Protein AF-A0A6S6NZP5-F1 (afdb_monomer_lite)

Organism: Endomicrobium trichonymphae (NCBI:txid1408204)

Structure (mmCIF, N/CA/C/O backbone):
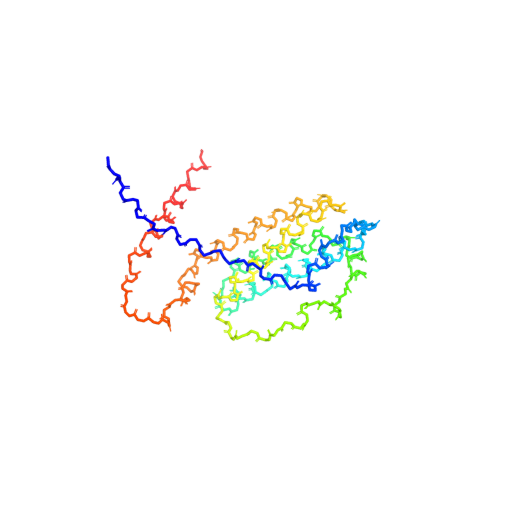data_AF-A0A6S6NZP5-F1
#
_entry.id   AF-A0A6S6NZP5-F1
#
loop_
_atom_site.group_PDB
_atom_site.id
_atom_site.type_symbol
_atom_site.label_atom_id
_atom_site.label_alt_id
_atom_site.label_comp_id
_atom_site.label_asym_id
_atom_site.label_entity_id
_atom_site.label_seq_id
_atom_site.pdbx_PDB_ins_code
_atom_site.Cartn_x
_atom_site.Cartn_y
_atom_site.Cartn_z
_atom_site.occupancy
_atom_site.B_iso_or_equiv
_atom_site.auth_seq_id
_atom_site.auth_comp_id
_atom_site.auth_asym_id
_atom_site.auth_atom_id
_atom_site.pdbx_PDB_model_num
ATOM 1 N N . MET A 1 1 ? 43.023 -26.403 40.240 1.00 37.44 1 MET A N 1
ATOM 2 C CA . MET A 1 1 ? 42.083 -27.539 40.088 1.00 37.44 1 MET A CA 1
ATOM 3 C C . MET A 1 1 ? 40.706 -26.987 39.736 1.00 37.44 1 MET A C 1
ATOM 5 O O . MET A 1 1 ? 40.369 -25.906 40.191 1.00 37.44 1 MET A O 1
ATOM 9 N N . ALA A 1 2 ? 40.011 -27.654 38.819 1.00 37.50 2 ALA A N 1
ATOM 10 C CA . ALA A 1 2 ? 39.150 -27.071 37.790 1.00 37.50 2 ALA A CA 1
ATOM 11 C C . ALA A 1 2 ? 37.834 -26.402 38.239 1.00 37.50 2 ALA A C 1
ATOM 13 O O . ALA A 1 2 ? 37.053 -26.953 39.011 1.00 37.50 2 ALA A O 1
ATOM 14 N N . ILE A 1 3 ? 37.557 -25.257 37.608 1.00 35.59 3 ILE A N 1
ATOM 15 C CA . ILE A 1 3 ? 36.254 -24.591 37.528 1.00 35.59 3 ILE A CA 1
ATOM 16 C C . ILE A 1 3 ? 35.313 -25.480 36.705 1.00 35.59 3 ILE A C 1
ATOM 18 O O . ILE A 1 3 ? 35.533 -25.713 35.514 1.00 35.59 3 ILE A O 1
ATOM 22 N N . LYS A 1 4 ? 34.250 -25.983 37.338 1.00 43.66 4 LYS A N 1
ATOM 23 C CA . LYS A 1 4 ? 33.206 -26.774 36.679 1.00 43.66 4 LYS A CA 1
ATOM 24 C C . LYS A 1 4 ? 32.274 -25.821 35.921 1.00 43.66 4 LYS A C 1
ATOM 26 O O . LYS A 1 4 ? 31.380 -25.203 36.488 1.00 43.66 4 LYS A O 1
ATOM 31 N N . LYS A 1 5 ? 32.543 -25.670 34.626 1.00 39.34 5 LYS A N 1
ATOM 32 C CA . LYS A 1 5 ? 31.760 -24.900 33.652 1.00 39.34 5 LYS A CA 1
ATOM 33 C C . LYS A 1 5 ? 30.431 -25.631 33.393 1.00 39.34 5 LYS A C 1
ATOM 35 O O . LYS A 1 5 ? 30.433 -26.699 32.780 1.00 39.34 5 LYS A O 1
ATOM 40 N N . CYS A 1 6 ? 29.304 -25.096 33.863 1.00 35.81 6 CYS A N 1
ATOM 41 C CA . CYS A 1 6 ? 27.984 -25.603 33.477 1.00 35.81 6 CYS A CA 1
ATOM 42 C C . CYS A 1 6 ? 27.656 -25.179 32.034 1.00 35.81 6 CYS A C 1
ATOM 44 O O . CYS A 1 6 ? 27.463 -24.002 31.743 1.00 35.81 6 CYS A O 1
ATOM 46 N N . LYS A 1 7 ? 27.625 -26.186 31.153 1.00 38.06 7 LYS A N 1
ATOM 47 C CA . LYS A 1 7 ? 26.896 -26.272 29.870 1.00 38.06 7 LYS A CA 1
ATOM 48 C C . LYS A 1 7 ? 25.406 -25.905 30.080 1.00 38.06 7 LYS A C 1
ATOM 50 O O . LYS A 1 7 ? 24.906 -26.119 31.175 1.00 38.06 7 LYS A O 1
ATOM 55 N N . ALA A 1 8 ? 24.606 -25.429 29.128 1.00 37.56 8 ALA A N 1
ATOM 56 C CA . ALA A 1 8 ? 24.715 -25.335 27.677 1.00 37.56 8 ALA A CA 1
ATOM 57 C C . ALA A 1 8 ? 23.804 -24.201 27.169 1.00 37.56 8 ALA A C 1
ATOM 59 O O . ALA A 1 8 ? 22.699 -24.002 27.675 1.00 37.56 8 ALA A O 1
ATOM 60 N N . GLU A 1 9 ? 24.258 -23.531 26.115 1.00 38.78 9 GLU A N 1
ATOM 61 C CA . GLU A 1 9 ? 23.444 -22.754 25.184 1.00 38.78 9 GLU A CA 1
ATOM 62 C C . GLU A 1 9 ? 22.376 -23.667 24.559 1.00 38.78 9 GLU A C 1
ATOM 64 O O . GLU A 1 9 ? 22.700 -24.686 23.948 1.00 38.78 9 GLU A O 1
ATOM 69 N N . SER A 1 10 ? 21.098 -23.314 24.697 1.00 39.50 10 SER A N 1
ATOM 70 C CA . SER A 1 10 ? 20.020 -23.910 23.900 1.00 39.50 10 SER A CA 1
ATOM 71 C C . SER A 1 10 ? 19.734 -23.020 22.693 1.00 39.50 10 SER A C 1
ATOM 73 O O . SER A 1 10 ? 18.673 -22.420 22.553 1.00 39.50 10 SER A O 1
ATOM 75 N N . GLU A 1 11 ? 20.709 -22.925 21.791 1.00 44.94 11 GLU A N 1
ATOM 76 C CA . GLU A 1 11 ? 20.437 -22.463 20.435 1.00 44.94 11 GLU A CA 1
ATOM 77 C C . GLU A 1 11 ? 19.709 -23.580 19.684 1.00 44.94 11 GLU A C 1
ATOM 79 O O . GLU A 1 11 ? 20.301 -24.574 19.254 1.00 44.94 11 GLU A O 1
ATOM 84 N N . VAL A 1 12 ? 18.398 -23.420 19.524 1.00 41.38 12 VAL A N 1
ATOM 85 C CA . VAL A 1 12 ? 17.592 -24.232 18.611 1.00 41.38 12 VAL A CA 1
ATOM 86 C C . VAL A 1 12 ? 18.056 -23.937 17.181 1.00 41.38 12 VAL A C 1
ATOM 88 O O . VAL A 1 12 ? 17.540 -23.057 16.497 1.00 41.38 12 VAL A O 1
ATOM 91 N N . LYS A 1 13 ? 19.063 -24.681 16.714 1.00 41.41 13 LYS A N 1
ATOM 92 C CA . LYS A 1 13 ? 19.446 -24.747 15.302 1.00 41.41 13 LYS A CA 1
ATOM 93 C C . LYS A 1 13 ? 18.375 -25.530 14.551 1.00 41.41 13 LYS A C 1
ATOM 95 O O . LYS A 1 13 ? 18.504 -26.737 14.354 1.00 41.41 13 LYS A O 1
ATOM 100 N N . ASN A 1 14 ? 17.325 -24.847 14.106 1.00 46.94 14 ASN A N 1
ATOM 101 C CA . ASN A 1 14 ? 16.447 -25.386 13.072 1.00 46.94 14 ASN A CA 1
ATOM 102 C C . ASN A 1 14 ? 17.242 -25.445 11.756 1.00 46.94 14 ASN A C 1
ATOM 104 O O . ASN A 1 14 ? 17.261 -24.500 10.972 1.00 46.94 14 ASN A O 1
ATOM 108 N N . LYS A 1 15 ? 17.970 -26.549 11.543 1.00 52.31 15 LYS A N 1
ATOM 109 C CA . LYS A 1 15 ? 18.594 -26.855 10.253 1.00 52.31 15 LYS A CA 1
ATOM 110 C C . LYS A 1 15 ? 17.476 -27.101 9.242 1.00 52.31 15 LYS A C 1
ATOM 112 O O . LYS A 1 15 ? 16.695 -28.035 9.411 1.00 52.31 15 LYS A O 1
ATOM 117 N N . ILE A 1 16 ? 17.420 -26.280 8.196 1.00 62.44 16 ILE A N 1
ATOM 118 C CA . ILE A 1 16 ? 16.615 -26.557 7.003 1.00 62.44 16 ILE A CA 1
ATOM 119 C C . ILE A 1 16 ? 17.081 -27.919 6.468 1.00 62.44 16 ILE A C 1
ATOM 121 O O . ILE A 1 16 ? 18.234 -28.066 6.062 1.00 62.44 16 ILE A O 1
ATOM 125 N N . LYS A 1 17 ? 16.222 -28.943 6.546 1.00 54.69 17 LYS A N 1
ATOM 126 C CA . LYS A 1 17 ? 16.510 -30.271 5.990 1.00 54.69 17 LYS A CA 1
ATOM 127 C C . LYS A 1 17 ? 16.282 -30.209 4.482 1.00 54.69 17 LYS A C 1
ATOM 129 O O . LYS A 1 17 ? 15.148 -30.297 4.032 1.00 54.69 17 LYS A O 1
ATOM 134 N N . VAL A 1 18 ? 17.358 -30.022 3.727 1.00 60.06 18 VAL A N 1
ATOM 135 C CA . VAL A 1 18 ? 17.349 -30.111 2.262 1.00 60.06 18 VAL A CA 1
ATOM 136 C C . VAL A 1 18 ? 17.377 -31.593 1.887 1.00 60.06 18 VAL A C 1
ATOM 138 O O . VAL A 1 18 ? 18.233 -32.330 2.382 1.00 60.06 18 VAL A O 1
ATOM 141 N N . SER A 1 19 ? 16.418 -32.055 1.081 1.00 69.81 19 SER A N 1
ATOM 142 C CA . SER A 1 19 ? 16.407 -33.442 0.601 1.00 69.81 19 SER A CA 1
ATOM 143 C C . SER A 1 19 ? 17.545 -33.681 -0.402 1.00 69.81 19 SER A C 1
ATOM 145 O O . SER A 1 19 ? 18.035 -32.744 -1.033 1.00 69.81 19 SER A O 1
ATOM 147 N N . SER A 1 20 ? 17.974 -34.933 -0.585 1.00 63.81 20 SER A N 1
ATOM 148 C CA . SER A 1 20 ? 19.040 -35.276 -1.541 1.00 63.81 20 SER A CA 1
ATOM 149 C C . SER A 1 20 ? 18.703 -34.885 -2.989 1.00 63.81 20 SER A C 1
ATOM 151 O O . SER A 1 20 ? 19.609 -34.567 -3.752 1.00 63.81 20 SER A O 1
ATOM 153 N N . SER A 1 21 ? 17.416 -34.847 -3.355 1.00 59.66 21 SER A N 1
ATOM 154 C CA . SER A 1 21 ? 16.946 -34.345 -4.654 1.00 59.66 21 SER A CA 1
ATOM 155 C C . SER A 1 21 ? 16.947 -32.819 -4.747 1.00 59.66 21 SER A C 1
ATOM 157 O O . SER A 1 21 ? 17.201 -32.275 -5.818 1.00 59.66 21 SER A O 1
ATOM 159 N N . ASP A 1 22 ? 16.697 -32.113 -3.641 1.00 61.44 22 ASP A N 1
ATOM 160 C CA . ASP A 1 22 ? 16.756 -30.647 -3.618 1.00 61.44 22 ASP A CA 1
ATOM 161 C C . ASP A 1 22 ? 18.201 -30.149 -3.683 1.00 61.44 22 ASP A C 1
ATOM 163 O O . ASP A 1 22 ? 18.468 -29.135 -4.317 1.00 61.44 22 ASP A O 1
ATOM 167 N N . ALA A 1 23 ? 19.150 -30.882 -3.092 1.00 60.94 23 ALA A N 1
ATOM 168 C CA . ALA A 1 23 ? 20.571 -30.546 -3.151 1.00 60.94 23 ALA A CA 1
ATOM 169 C C . ALA A 1 23 ? 21.086 -30.438 -4.601 1.00 60.94 23 ALA A C 1
ATOM 171 O O . ALA A 1 23 ? 21.820 -29.502 -4.906 1.00 60.94 23 ALA A O 1
ATOM 172 N N . LEU A 1 24 ? 20.630 -31.323 -5.498 1.00 58.75 24 LEU A N 1
ATOM 173 C CA . LEU A 1 24 ? 20.949 -31.304 -6.935 1.00 58.75 24 LEU A CA 1
ATOM 174 C C . LEU A 1 24 ? 20.440 -30.047 -7.663 1.00 58.75 24 LEU A C 1
ATOM 176 O O . LEU A 1 24 ? 21.068 -29.595 -8.613 1.00 58.75 24 LEU A O 1
ATOM 180 N N . ARG A 1 25 ? 19.340 -29.434 -7.206 1.00 61.34 25 ARG A N 1
ATOM 181 C CA . ARG A 1 25 ? 18.836 -28.172 -7.784 1.00 61.34 25 ARG A CA 1
ATOM 182 C C . ARG A 1 25 ? 19.693 -26.957 -7.421 1.00 61.34 25 ARG A C 1
ATOM 184 O O . ARG A 1 25 ? 19.602 -25.940 -8.096 1.00 61.34 25 ARG A O 1
ATOM 191 N N . TYR A 1 26 ? 20.497 -27.041 -6.360 1.00 64.62 26 TYR A N 1
ATOM 192 C CA . TYR A 1 26 ? 21.350 -25.942 -5.886 1.00 64.62 26 TYR A CA 1
ATOM 193 C C . TYR A 1 26 ? 22.818 -26.079 -6.311 1.00 64.62 26 TYR A C 1
ATOM 195 O O . TYR A 1 26 ? 23.611 -25.178 -6.042 1.00 64.62 26 TYR A O 1
ATOM 203 N N . THR A 1 27 ? 23.203 -27.196 -6.936 1.00 61.94 27 THR A N 1
ATOM 204 C CA . THR A 1 27 ? 24.580 -27.425 -7.406 1.00 61.94 27 THR A CA 1
ATOM 205 C C . THR A 1 27 ? 24.870 -26.781 -8.756 1.00 61.94 27 THR A C 1
ATOM 207 O O . THR A 1 27 ? 26.031 -26.529 -9.072 1.00 61.94 27 THR A O 1
ATOM 210 N N . GLU A 1 28 ? 23.838 -26.487 -9.545 1.00 63.53 28 GLU A N 1
ATOM 211 C CA . GLU A 1 28 ? 23.990 -25.768 -10.806 1.00 63.53 28 GLU A CA 1
ATOM 212 C C . GLU A 1 28 ? 24.062 -24.263 -10.526 1.00 63.53 28 GLU A C 1
ATOM 214 O O . GLU A 1 28 ? 23.074 -23.619 -10.172 1.00 63.53 28 GLU A O 1
ATOM 219 N N . ASN A 1 29 ? 25.260 -23.690 -10.659 1.00 64.19 29 ASN A N 1
ATOM 220 C CA . ASN A 1 29 ? 25.459 -22.244 -10.616 1.00 64.19 29 ASN A CA 1
ATOM 221 C C . ASN A 1 29 ? 24.963 -21.626 -11.934 1.00 64.19 29 ASN A C 1
ATOM 223 O O . ASN A 1 29 ? 25.750 -21.338 -12.836 1.00 64.19 29 ASN A O 1
ATOM 227 N N . VAL A 1 30 ? 23.643 -21.500 -12.065 1.00 71.94 30 VAL A N 1
ATOM 228 C CA . VAL A 1 30 ? 22.990 -20.949 -13.256 1.00 71.94 30 VAL A CA 1
ATOM 229 C C . VAL A 1 30 ? 23.056 -19.425 -13.201 1.00 71.94 30 VAL A C 1
ATOM 231 O O . VAL A 1 30 ? 22.387 -18.790 -12.385 1.00 71.94 30 VAL A O 1
ATOM 234 N N . ILE A 1 31 ? 23.841 -18.823 -14.094 1.00 67.38 31 ILE A N 1
ATOM 235 C CA . ILE A 1 31 ? 23.717 -17.396 -14.394 1.00 67.38 31 ILE A CA 1
ATOM 236 C C . ILE A 1 31 ? 22.489 -17.261 -15.302 1.00 67.38 31 ILE A C 1
ATOM 238 O O . ILE A 1 31 ? 22.490 -17.859 -16.378 1.00 67.38 31 ILE A O 1
ATOM 242 N N . PRO A 1 32 ? 21.429 -16.534 -14.901 1.00 66.62 32 PRO A N 1
ATOM 243 C CA . PRO A 1 32 ? 20.261 -16.360 -15.756 1.00 66.62 32 PRO A CA 1
ATOM 244 C C . PRO A 1 32 ? 20.695 -15.711 -17.071 1.00 66.62 32 PRO A C 1
ATOM 246 O O . PRO A 1 32 ? 21.289 -14.633 -17.061 1.00 66.62 32 PRO A O 1
ATOM 249 N N . GLU A 1 33 ? 20.410 -16.386 -18.187 1.00 61.38 33 GLU A N 1
ATOM 250 C CA . GLU A 1 33 ? 21.012 -16.069 -19.486 1.00 61.38 33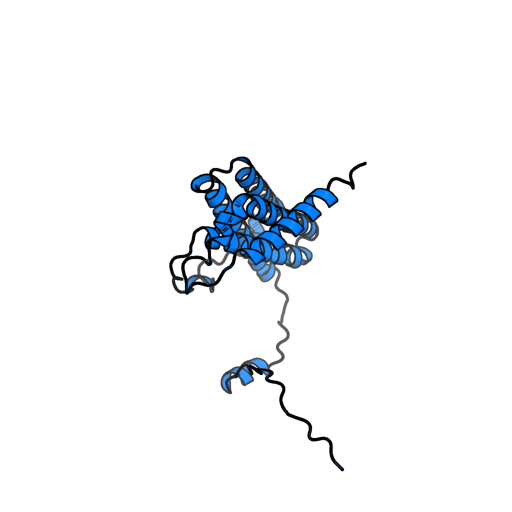 GLU A CA 1
ATOM 251 C C . GLU A 1 33 ? 20.678 -14.665 -19.994 1.00 61.38 33 GLU A C 1
ATOM 253 O O . GLU A 1 33 ? 21.442 -14.146 -20.794 1.00 61.38 33 GLU A O 1
ATOM 258 N N . ASN A 1 34 ? 19.612 -14.015 -19.502 1.00 56.84 34 ASN A N 1
ATOM 259 C CA . ASN A 1 34 ? 19.375 -12.582 -19.687 1.00 56.84 34 ASN A CA 1
ATOM 260 C C . ASN A 1 34 ? 18.426 -12.007 -18.621 1.00 56.84 34 ASN A C 1
ATOM 262 O O . ASN A 1 34 ? 17.390 -12.587 -18.294 1.00 56.84 34 ASN A O 1
ATOM 266 N N . PHE A 1 35 ? 18.735 -10.806 -18.124 1.00 65.81 35 PHE A N 1
ATOM 267 C CA . PHE A 1 35 ? 17.765 -9.952 -17.433 1.00 65.81 35 PHE A CA 1
ATOM 268 C C . PHE A 1 35 ? 16.680 -9.540 -18.437 1.00 65.81 35 PHE A C 1
ATOM 270 O O . PHE A 1 35 ? 16.931 -8.714 -19.313 1.00 65.81 35 PHE A O 1
ATOM 277 N N . ASN A 1 36 ? 15.482 -10.121 -18.341 1.00 82.81 36 ASN A N 1
ATOM 278 C CA . ASN A 1 36 ? 14.390 -9.778 -19.247 1.00 82.81 36 ASN A CA 1
ATOM 279 C C . ASN A 1 36 ? 13.563 -8.603 -18.689 1.00 82.81 36 ASN A C 1
ATOM 281 O O . ASN A 1 36 ? 13.024 -8.659 -17.579 1.00 82.81 36 ASN A O 1
ATOM 285 N N . ARG A 1 37 ? 13.454 -7.534 -19.486 1.00 89.94 37 ARG A N 1
ATOM 286 C CA . ARG A 1 37 ? 12.620 -6.351 -19.229 1.00 89.94 37 ARG A CA 1
ATOM 287 C C . ARG A 1 37 ? 11.168 -6.727 -18.913 1.00 89.94 37 ARG A C 1
ATOM 289 O O . ARG A 1 37 ? 10.567 -6.127 -18.024 1.00 89.94 37 ARG A O 1
ATOM 296 N N . GLU A 1 38 ? 10.634 -7.721 -19.613 1.00 90.00 38 GLU A N 1
ATOM 297 C CA . GLU A 1 38 ? 9.270 -8.247 -19.456 1.00 90.00 38 GLU A CA 1
ATOM 298 C C . GLU A 1 38 ? 9.046 -8.784 -18.035 1.00 90.00 38 GLU A C 1
ATOM 300 O O . GLU A 1 38 ? 8.079 -8.418 -17.366 1.00 90.00 38 GLU A O 1
ATOM 305 N N . SER A 1 39 ? 10.015 -9.532 -17.496 1.00 89.75 39 SER A N 1
ATOM 306 C CA . SER A 1 39 ? 9.968 -10.041 -16.121 1.00 89.75 39 SER A CA 1
ATOM 307 C C . SER A 1 39 ? 9.880 -8.915 -15.090 1.00 89.75 39 SER A C 1
ATOM 309 O O . SER A 1 39 ? 9.148 -9.019 -14.105 1.00 89.75 39 SER A O 1
ATOM 311 N N . VAL A 1 40 ? 10.591 -7.805 -15.306 1.00 91.88 40 VAL A N 1
ATOM 312 C CA . VAL A 1 40 ? 10.511 -6.645 -14.408 1.00 91.88 40 VAL A CA 1
ATOM 313 C C . VAL A 1 40 ? 9.166 -5.940 -14.517 1.00 91.88 40 VAL A C 1
ATOM 315 O O . VAL A 1 40 ? 8.582 -5.584 -13.492 1.00 91.88 40 VAL A O 1
ATOM 318 N N . LEU A 1 41 ? 8.654 -5.750 -15.731 1.00 93.12 41 LEU A N 1
ATOM 319 C CA . LEU A 1 41 ? 7.323 -5.186 -15.941 1.00 93.12 41 LEU A CA 1
ATOM 320 C C . LEU A 1 41 ? 6.242 -6.036 -15.266 1.00 93.12 41 LEU A C 1
ATOM 322 O O . LEU A 1 41 ? 5.385 -5.480 -14.581 1.00 93.12 41 LEU A O 1
ATOM 326 N N . ARG A 1 42 ? 6.345 -7.367 -15.347 1.00 91.75 42 ARG A N 1
ATOM 327 C CA . ARG A 1 42 ? 5.458 -8.310 -14.655 1.00 91.75 42 ARG A CA 1
ATOM 328 C C . ARG A 1 42 ? 5.516 -8.157 -13.136 1.00 91.75 42 ARG A C 1
ATOM 330 O O . ARG A 1 42 ? 4.478 -8.084 -12.477 1.00 91.75 42 ARG A O 1
ATOM 337 N N . ILE A 1 43 ? 6.721 -8.041 -12.565 1.00 92.75 43 ILE A N 1
ATOM 338 C CA . ILE A 1 43 ? 6.907 -7.772 -11.129 1.00 92.75 43 ILE A CA 1
ATOM 339 C C . ILE A 1 43 ? 6.238 -6.450 -10.740 1.00 92.75 43 ILE A C 1
ATOM 341 O O . ILE A 1 43 ? 5.547 -6.380 -9.717 1.00 92.75 43 ILE A O 1
ATOM 345 N N . ILE A 1 44 ? 6.425 -5.401 -11.541 1.00 95.12 44 ILE A N 1
ATOM 346 C CA . ILE A 1 44 ? 5.846 -4.082 -11.280 1.00 95.12 44 ILE A CA 1
ATOM 347 C C . ILE A 1 44 ? 4.315 -4.133 -11.369 1.00 95.12 44 ILE A C 1
ATOM 349 O O . ILE A 1 44 ? 3.656 -3.653 -10.446 1.00 95.12 44 ILE A O 1
ATOM 353 N N . ASP A 1 45 ? 3.737 -4.748 -12.403 1.00 94.00 45 ASP A N 1
ATOM 354 C CA . ASP A 1 45 ? 2.280 -4.870 -12.562 1.00 94.00 45 ASP A CA 1
ATOM 355 C C . ASP A 1 45 ? 1.644 -5.623 -11.384 1.00 94.00 45 ASP A C 1
ATOM 357 O O . ASP A 1 45 ? 0.710 -5.122 -10.742 1.00 94.00 45 ASP A O 1
ATOM 361 N N . ALA A 1 46 ? 2.208 -6.780 -11.023 1.00 93.00 46 ALA A N 1
ATOM 362 C CA . ALA A 1 46 ? 1.711 -7.598 -9.922 1.00 93.00 46 ALA A CA 1
ATOM 363 C C . ALA A 1 46 ? 1.726 -6.833 -8.587 1.00 93.00 46 ALA A C 1
ATOM 365 O O . ALA A 1 46 ? 0.746 -6.850 -7.833 1.00 93.00 46 ALA A O 1
ATOM 366 N N . ASN A 1 47 ? 2.812 -6.112 -8.287 1.00 96.06 47 ASN A N 1
ATOM 367 C CA . ASN A 1 47 ? 2.920 -5.349 -7.042 1.00 96.06 47 ASN A CA 1
ATOM 368 C C . ASN A 1 47 ? 2.079 -4.066 -7.058 1.00 96.06 47 ASN A C 1
ATOM 370 O O . ASN A 1 47 ? 1.555 -3.670 -6.014 1.00 96.06 47 ASN A O 1
ATOM 374 N N . LEU A 1 48 ? 1.867 -3.445 -8.222 1.00 95.44 48 LEU A N 1
ATOM 375 C CA . LEU A 1 48 ? 0.930 -2.332 -8.364 1.00 95.44 48 LEU A CA 1
ATOM 376 C C . LEU A 1 48 ? -0.503 -2.794 -8.072 1.00 95.44 48 LEU A C 1
ATOM 378 O O . LEU A 1 48 ? -1.252 -2.103 -7.375 1.00 95.44 48 LEU A O 1
ATOM 382 N N . ASN A 1 49 ? -0.874 -3.986 -8.544 1.00 93.94 49 ASN A N 1
ATOM 383 C CA . ASN A 1 49 ? -2.167 -4.590 -8.250 1.00 93.94 49 ASN A CA 1
ATOM 384 C C . ASN A 1 49 ? -2.341 -4.879 -6.750 1.00 93.94 49 ASN A C 1
ATOM 386 O O . ASN A 1 49 ? -3.262 -4.345 -6.127 1.00 93.94 49 ASN A O 1
ATOM 390 N N . ARG A 1 50 ? -1.400 -5.619 -6.147 1.00 94.00 50 ARG A N 1
ATOM 391 C CA . ARG A 1 50 ? -1.418 -5.969 -4.713 1.00 94.00 50 ARG A CA 1
ATOM 392 C C . ARG A 1 50 ? -1.456 -4.734 -3.810 1.00 94.00 50 ARG A C 1
ATOM 394 O O . ARG A 1 50 ? -2.192 -4.709 -2.822 1.00 94.00 50 ARG A O 1
ATOM 401 N N . CYS A 1 51 ? -0.716 -3.681 -4.164 1.00 96.62 51 CYS A N 1
ATOM 402 C CA . CYS A 1 51 ? -0.741 -2.409 -3.444 1.00 96.62 51 CYS A CA 1
ATOM 403 C C . CYS A 1 51 ? -2.132 -1.755 -3.484 1.00 96.62 51 CYS A C 1
ATOM 405 O O . CYS A 1 51 ? -2.666 -1.356 -2.444 1.00 96.62 51 CYS A O 1
ATOM 407 N N . ARG A 1 52 ? -2.745 -1.659 -4.673 1.00 96.19 52 ARG A N 1
ATOM 408 C CA . ARG A 1 52 ? -4.073 -1.047 -4.842 1.00 96.19 52 ARG A CA 1
ATOM 409 C C . ARG A 1 52 ? -5.158 -1.829 -4.104 1.00 96.19 52 ARG A C 1
ATOM 411 O O . ARG A 1 52 ? -5.992 -1.204 -3.449 1.00 96.19 52 ARG A O 1
ATOM 418 N N . GLU A 1 53 ? -5.126 -3.157 -4.168 1.00 95.38 53 GLU A N 1
ATOM 419 C CA . GLU A 1 53 ? -6.057 -4.035 -3.452 1.00 95.38 53 GLU A CA 1
ATOM 420 C C . GLU A 1 53 ? -5.901 -3.915 -1.934 1.00 95.38 53 GLU A C 1
ATOM 422 O O . GLU A 1 53 ? -6.887 -3.689 -1.231 1.00 95.38 53 GLU A O 1
ATOM 427 N N . GLY A 1 54 ? -4.667 -3.959 -1.418 1.00 96.31 54 GLY A N 1
ATOM 428 C CA . GLY A 1 54 ? -4.401 -3.775 0.010 1.00 96.31 54 GLY A CA 1
ATOM 429 C C . GLY A 1 54 ? -4.937 -2.437 0.529 1.00 96.31 54 GLY A C 1
ATOM 430 O O . GLY A 1 54 ? -5.663 -2.394 1.526 1.00 96.31 54 GLY A O 1
ATOM 431 N N . LEU A 1 55 ? -4.672 -1.344 -0.195 1.00 97.75 55 LEU A N 1
ATOM 432 C CA . LEU A 1 55 ? -5.206 -0.019 0.135 1.00 97.75 55 LEU A CA 1
ATOM 433 C C . LEU A 1 55 ? -6.734 0.041 0.036 1.00 97.75 55 LEU A C 1
ATOM 435 O O . LEU A 1 55 ? -7.362 0.709 0.856 1.00 97.75 55 LEU A O 1
ATOM 439 N N . ARG A 1 56 ? -7.346 -0.644 -0.939 1.00 97.25 56 ARG A N 1
ATOM 440 C CA . ARG A 1 56 ? -8.807 -0.708 -1.101 1.00 97.25 56 ARG A CA 1
ATOM 441 C C . ARG A 1 56 ? -9.465 -1.384 0.101 1.00 97.25 56 ARG A C 1
ATOM 443 O O . ARG A 1 56 ? -10.444 -0.845 0.614 1.00 97.25 56 ARG A O 1
ATOM 450 N N . VAL A 1 57 ? -8.907 -2.499 0.572 1.00 97.44 57 VAL A N 1
ATOM 451 C CA . VAL A 1 57 ? -9.415 -3.227 1.745 1.00 97.44 57 VAL A CA 1
ATOM 452 C C . VAL A 1 57 ? -9.305 -2.378 3.011 1.00 97.44 57 VAL A C 1
ATOM 454 O O . VAL A 1 57 ? -10.257 -2.296 3.787 1.00 97.44 57 VAL A O 1
ATOM 457 N N . VAL A 1 58 ? -8.171 -1.699 3.214 1.00 97.50 58 VAL A N 1
ATOM 458 C CA . VAL A 1 58 ? -8.014 -0.766 4.340 1.00 97.50 58 VAL A CA 1
ATOM 459 C C . VAL A 1 58 ? -9.016 0.387 4.229 1.00 97.50 58 VAL A C 1
ATOM 461 O O . VAL A 1 58 ? -9.661 0.723 5.220 1.00 97.50 58 VAL A O 1
ATOM 464 N N . GLU A 1 59 ? -9.179 0.979 3.041 1.00 97.81 59 GLU A N 1
ATOM 465 C CA . GLU A 1 59 ? -10.148 2.055 2.797 1.00 97.81 59 GLU A CA 1
ATOM 466 C C . GLU A 1 59 ? -11.566 1.628 3.198 1.00 97.81 59 GLU A C 1
ATOM 468 O O . GLU A 1 59 ? -12.235 2.371 3.914 1.00 97.81 59 GLU A O 1
ATOM 473 N N . ASP A 1 60 ? -12.005 0.432 2.797 1.00 97.94 60 ASP A N 1
ATOM 474 C CA . ASP A 1 60 ? -13.328 -0.095 3.147 1.00 97.94 60 ASP A CA 1
ATOM 475 C C . ASP A 1 60 ? -13.479 -0.375 4.640 1.00 97.94 60 ASP A C 1
ATOM 477 O O . ASP A 1 60 ? -14.496 -0.001 5.222 1.00 97.94 60 ASP A O 1
ATOM 481 N N . GLY A 1 61 ? -12.464 -0.953 5.290 1.00 96.56 61 GLY A N 1
ATOM 482 C CA . GLY A 1 61 ? -12.487 -1.164 6.740 1.00 96.56 61 GLY A CA 1
ATOM 483 C C . GLY A 1 61 ? -12.649 0.150 7.510 1.00 96.56 61 GLY A C 1
ATOM 484 O O . GLY A 1 61 ? -13.455 0.249 8.436 1.00 96.56 61 GLY A O 1
ATOM 485 N N . LEU A 1 62 ? -11.940 1.197 7.083 1.00 97.06 62 LEU A N 1
ATOM 486 C CA . LEU A 1 62 ? -12.067 2.529 7.673 1.00 97.06 62 LEU A CA 1
ATOM 487 C C . LEU A 1 62 ? -13.421 3.173 7.369 1.00 97.06 62 LEU A C 1
ATOM 489 O O . LEU A 1 62 ? -14.002 3.808 8.245 1.00 97.06 62 LEU A O 1
ATOM 493 N N . ARG A 1 63 ? -13.915 3.028 6.136 1.00 96.81 63 ARG A N 1
ATOM 494 C CA . ARG A 1 63 ? -15.139 3.683 5.670 1.00 96.81 63 ARG A CA 1
ATOM 495 C C . ARG A 1 63 ? -16.394 3.051 6.251 1.00 96.81 63 ARG A C 1
ATOM 497 O O . ARG A 1 63 ? -17.253 3.785 6.715 1.00 96.81 63 ARG A O 1
ATOM 504 N N . PHE A 1 64 ? -16.509 1.733 6.173 1.00 96.81 64 PHE A N 1
ATOM 505 C CA . PHE A 1 64 ? -17.762 1.031 6.441 1.00 96.81 64 PHE A CA 1
ATOM 506 C C . PHE A 1 64 ? -17.820 0.412 7.830 1.00 96.81 64 PHE A C 1
ATOM 508 O O . PHE A 1 64 ? -18.913 0.233 8.355 1.00 96.81 64 PHE A O 1
ATOM 515 N N . VAL A 1 65 ? -16.671 0.111 8.445 1.00 94.31 65 VAL A N 1
ATOM 516 C CA . VAL A 1 65 ? -16.665 -0.463 9.796 1.00 94.31 65 VAL A CA 1
ATOM 517 C C . VAL A 1 65 ? -16.326 0.578 10.849 1.00 94.31 65 VAL A C 1
ATOM 519 O O . VAL A 1 65 ? -17.046 0.722 11.832 1.00 94.31 65 VAL A O 1
ATOM 522 N N . LEU A 1 66 ? -15.249 1.338 10.646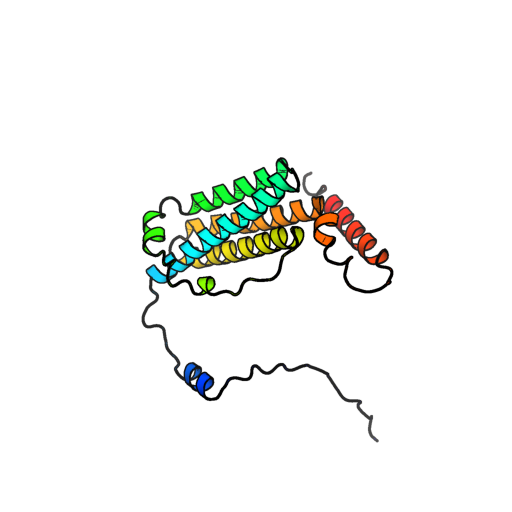 1.00 94.81 66 LEU A N 1
ATOM 523 C CA . LEU A 1 66 ? -14.842 2.360 11.615 1.00 94.81 66 LEU A CA 1
ATOM 524 C C . LEU A 1 66 ? -15.530 3.713 11.400 1.00 94.81 66 LEU A C 1
ATOM 526 O O . LEU A 1 66 ? -15.383 4.595 12.246 1.00 94.81 66 LEU A O 1
ATOM 530 N N . ASN A 1 67 ? -16.257 3.876 10.287 1.00 96.56 67 ASN A N 1
ATOM 531 C CA . ASN A 1 67 ? -16.932 5.112 9.883 1.00 96.56 67 ASN A CA 1
ATOM 532 C C . ASN A 1 67 ? -16.019 6.358 9.964 1.00 96.56 67 ASN A C 1
ATOM 534 O O . ASN A 1 67 ? -16.461 7.466 10.269 1.00 96.56 67 ASN A O 1
ATOM 538 N N . ASP A 1 68 ? -14.720 6.189 9.685 1.00 97.19 68 ASP A N 1
ATOM 539 C CA . ASP A 1 68 ? -13.715 7.245 9.807 1.00 97.19 68 ASP A CA 1
ATOM 540 C C . ASP A 1 68 ? -13.525 7.996 8.493 1.00 97.19 68 ASP A C 1
ATOM 542 O O . ASP A 1 68 ? -12.699 7.635 7.643 1.00 97.19 68 ASP A O 1
ATOM 546 N N . SER A 1 69 ? -14.273 9.087 8.343 1.00 96.19 69 SER A N 1
ATOM 547 C CA . SER A 1 69 ? -14.235 9.887 7.122 1.00 96.19 69 SER A CA 1
ATOM 548 C C . SER A 1 69 ? -12.879 10.526 6.832 1.00 96.19 69 SER A C 1
ATOM 550 O O . SER A 1 69 ? -12.518 10.711 5.669 1.00 96.19 69 SER A O 1
ATOM 552 N N . PHE A 1 70 ? -12.107 10.838 7.869 1.00 96.44 70 PHE A N 1
ATOM 553 C CA . PHE A 1 70 ? -10.802 11.462 7.726 1.00 96.44 70 PHE A CA 1
ATOM 554 C C . PHE A 1 70 ? -9.757 10.443 7.262 1.00 96.44 70 PHE A C 1
ATOM 556 O O . PHE A 1 70 ? -9.039 10.678 6.282 1.00 96.44 70 PHE A O 1
ATOM 563 N N . LEU A 1 71 ? -9.689 9.286 7.925 1.00 97.12 71 LEU A N 1
ATOM 564 C CA . LEU A 1 71 ? -8.669 8.284 7.628 1.00 97.12 71 LEU A CA 1
ATOM 565 C C . LEU A 1 71 ? -8.936 7.547 6.316 1.00 97.12 71 LEU A C 1
ATOM 567 O O . LEU A 1 71 ? -7.982 7.365 5.555 1.00 97.12 71 LEU A O 1
ATOM 571 N N . TYR A 1 72 ? -10.186 7.198 5.970 1.00 97.06 72 TYR A N 1
ATOM 572 C CA . TYR A 1 72 ? -10.423 6.549 4.670 1.00 97.06 72 TYR A CA 1
ATOM 573 C C . TYR A 1 72 ? -10.046 7.489 3.513 1.00 97.06 72 TYR A C 1
ATOM 575 O O . TYR A 1 72 ? -9.455 7.049 2.529 1.00 97.06 72 TYR A O 1
ATOM 583 N N . LYS A 1 73 ? -10.300 8.804 3.633 1.00 97.50 73 LYS A N 1
ATOM 584 C CA . LYS A 1 73 ? -9.885 9.795 2.622 1.00 97.50 73 LYS A CA 1
ATOM 585 C C . LYS A 1 73 ? -8.363 9.902 2.520 1.00 97.50 73 LYS A C 1
ATOM 587 O O . LYS A 1 73 ? -7.836 10.104 1.426 1.00 97.50 73 LYS A O 1
ATOM 592 N N . LYS A 1 74 ? -7.633 9.763 3.633 1.00 96.31 74 LYS A N 1
ATOM 593 C CA . LYS A 1 74 ? -6.161 9.688 3.623 1.00 96.31 74 LYS A CA 1
ATOM 594 C C . LYS A 1 74 ? -5.681 8.453 2.850 1.00 96.31 74 LYS A C 1
ATOM 596 O O . LYS A 1 74 ? -4.849 8.606 1.963 1.00 96.31 74 LYS A O 1
ATOM 601 N N . ILE A 1 75 ? -6.258 7.278 3.105 1.00 97.75 75 ILE A N 1
ATOM 602 C CA . ILE A 1 75 ? -5.924 6.039 2.380 1.00 97.75 75 ILE A CA 1
ATOM 603 C C . ILE A 1 75 ? -6.271 6.135 0.893 1.00 97.75 75 ILE A C 1
ATOM 605 O O . ILE A 1 75 ? -5.436 5.815 0.048 1.00 97.75 75 ILE A O 1
ATOM 609 N N . ARG A 1 76 ? -7.448 6.672 0.555 1.00 97.62 76 ARG A N 1
ATOM 610 C CA . ARG A 1 76 ? -7.856 6.914 -0.835 1.00 97.62 76 ARG A CA 1
ATOM 611 C C . ARG A 1 76 ? -6.844 7.776 -1.590 1.00 97.62 76 ARG A C 1
ATOM 613 O O . ARG A 1 76 ? -6.532 7.480 -2.739 1.00 97.62 76 ARG A O 1
ATOM 620 N N . ARG A 1 77 ? -6.309 8.828 -0.955 1.00 96.94 77 ARG A N 1
ATOM 621 C CA . ARG A 1 77 ? -5.280 9.692 -1.561 1.00 96.94 77 ARG A CA 1
ATOM 622 C C . ARG A 1 77 ? -3.986 8.940 -1.860 1.00 96.94 77 ARG A C 1
ATOM 624 O O . ARG A 1 77 ? -3.424 9.150 -2.932 1.00 96.94 77 ARG A O 1
ATOM 631 N N . VAL A 1 78 ? -3.544 8.053 -0.966 1.00 96.69 78 VAL A N 1
ATOM 632 C CA . VAL A 1 78 ? -2.384 7.182 -1.227 1.00 96.69 78 VAL A CA 1
ATOM 633 C C . VAL A 1 78 ? -2.694 6.253 -2.401 1.00 96.69 78 VAL A C 1
ATOM 635 O O . VAL A 1 78 ? -1.938 6.220 -3.365 1.00 96.69 78 VAL A O 1
ATOM 638 N N . ARG A 1 79 ? -3.859 5.590 -2.395 1.00 97.25 79 ARG A N 1
ATOM 639 C CA . ARG A 1 79 ? -4.286 4.677 -3.470 1.00 97.25 79 ARG A CA 1
ATOM 640 C C . ARG A 1 79 ? -4.339 5.356 -4.838 1.00 97.25 79 ARG A C 1
ATOM 642 O O . ARG A 1 79 ? -3.843 4.804 -5.813 1.00 97.25 79 ARG A O 1
ATOM 649 N N . HIS A 1 80 ? -4.908 6.557 -4.911 1.00 96.50 80 HIS A N 1
ATOM 650 C CA . HIS A 1 80 ? -4.972 7.331 -6.152 1.00 96.50 80 HIS A CA 1
ATOM 651 C C . HIS A 1 80 ? -3.596 7.840 -6.588 1.00 96.50 80 HIS A C 1
ATOM 653 O O . HIS A 1 80 ? -3.334 7.910 -7.782 1.00 96.50 80 HIS A O 1
ATOM 659 N N . SER A 1 81 ? -2.720 8.199 -5.645 1.00 96.38 81 SER A N 1
ATOM 660 C CA . SER A 1 81 ? -1.343 8.576 -5.975 1.00 96.38 81 SER A CA 1
ATOM 661 C C . SER A 1 81 ? -0.599 7.397 -6.590 1.00 96.38 81 SER A C 1
ATOM 663 O O . SER A 1 81 ? -0.032 7.557 -7.659 1.00 96.38 81 SER A O 1
ATOM 665 N N . VAL A 1 82 ? -0.674 6.211 -5.974 1.00 95.06 82 VAL A N 1
ATOM 666 C CA . VAL A 1 82 ? -0.053 4.979 -6.487 1.00 95.06 82 VAL A CA 1
ATOM 667 C C . VAL A 1 82 ? -0.515 4.660 -7.909 1.00 95.06 82 VAL A C 1
ATOM 669 O O . VAL A 1 82 ? 0.321 4.411 -8.770 1.00 95.06 82 VAL A O 1
ATOM 672 N N . ASP A 1 83 ? -1.823 4.729 -8.175 1.00 92.88 83 ASP A N 1
ATOM 673 C CA . ASP A 1 83 ? -2.380 4.470 -9.512 1.00 92.88 83 ASP A CA 1
ATOM 674 C C . ASP A 1 83 ? -1.842 5.428 -10.588 1.00 92.88 83 ASP A C 1
ATOM 676 O O . ASP A 1 83 ? -1.698 5.054 -11.748 1.00 92.88 83 ASP A O 1
ATOM 680 N N . LYS A 1 84 ? -1.513 6.667 -10.204 1.00 95.69 84 LYS A N 1
ATOM 681 C CA . LYS A 1 84 ? -1.021 7.690 -11.131 1.00 95.69 84 LYS A CA 1
ATOM 682 C C . LYS A 1 84 ? 0.454 7.537 -11.496 1.00 95.69 84 LYS A C 1
ATOM 684 O O . LYS A 1 84 ? 0.815 7.964 -12.587 1.00 95.69 84 LYS A O 1
ATOM 689 N N . ILE A 1 85 ? 1.284 6.949 -10.628 1.00 95.81 85 ILE A N 1
ATOM 690 C CA . ILE A 1 85 ? 2.754 6.941 -10.787 1.00 95.81 85 ILE A CA 1
ATOM 691 C C . ILE A 1 85 ? 3.188 6.328 -12.124 1.00 95.81 85 ILE A C 1
ATOM 693 O O . ILE A 1 85 ? 4.072 6.867 -12.778 1.00 95.81 85 ILE A O 1
ATOM 697 N N . LEU A 1 86 ? 2.555 5.229 -12.544 1.00 92.62 86 LEU A N 1
ATOM 698 C CA . LEU A 1 86 ? 2.883 4.529 -13.794 1.00 92.62 86 LEU A CA 1
ATOM 699 C C . LEU A 1 86 ? 1.734 4.550 -14.804 1.00 92.62 86 LEU A C 1
ATOM 701 O O . LEU A 1 86 ? 1.662 3.700 -15.687 1.00 92.62 86 LEU A O 1
ATOM 705 N N . ARG A 1 87 ? 0.820 5.520 -14.697 1.00 91.38 87 ARG A N 1
ATOM 706 C CA . ARG A 1 87 ? -0.369 5.553 -15.557 1.00 91.38 87 ARG A CA 1
ATOM 707 C C . ARG A 1 87 ? -0.030 5.743 -17.035 1.00 91.38 87 ARG A C 1
ATOM 709 O O . ARG A 1 87 ? -0.706 5.173 -17.880 1.00 91.38 87 ARG A O 1
ATOM 716 N N . SER A 1 88 ? 1.026 6.494 -17.339 1.00 89.88 88 SER A N 1
ATOM 717 C CA . SER A 1 88 ? 1.538 6.663 -18.706 1.00 89.88 88 SER A CA 1
ATOM 718 C C . SER A 1 88 ? 2.172 5.398 -19.288 1.00 89.88 88 SER A C 1
ATOM 720 O O . SER A 1 88 ? 2.323 5.310 -20.496 1.00 89.88 88 SER A O 1
ATOM 722 N N . SER A 1 89 ? 2.548 4.435 -18.444 1.00 90.56 89 SER A N 1
ATOM 723 C CA . SER A 1 89 ? 3.195 3.175 -18.839 1.00 90.56 89 SER A CA 1
ATOM 724 C C . SER A 1 89 ? 2.254 1.978 -18.685 1.00 90.56 89 SER A C 1
ATOM 726 O O . SER A 1 89 ? 2.693 0.832 -18.681 1.00 90.56 89 SER A O 1
ATOM 728 N N . TYR A 1 90 ? 0.950 2.233 -18.536 1.00 89.75 90 TYR A N 1
ATOM 729 C CA . TYR A 1 90 ? -0.047 1.193 -18.305 1.00 89.75 90 TYR A CA 1
ATOM 730 C C . TYR A 1 90 ? -0.087 0.159 -19.437 1.00 89.75 90 TYR A C 1
ATOM 732 O O . TYR A 1 90 ? -0.130 -1.036 -19.157 1.00 89.75 90 TYR A O 1
ATOM 740 N N . ASP A 1 91 ? 0.014 0.607 -20.690 1.00 90.25 91 ASP A N 1
ATOM 741 C CA . ASP A 1 91 ? -0.019 -0.268 -21.866 1.00 90.25 91 ASP A CA 1
ATOM 742 C C . ASP A 1 91 ? 1.160 -1.248 -21.910 1.00 90.25 91 ASP A C 1
ATOM 744 O O . ASP A 1 91 ? 1.046 -2.332 -22.474 1.00 90.25 91 ASP A O 1
ATOM 748 N N . GLU A 1 92 ? 2.297 -0.888 -21.314 1.00 88.69 92 GLU A N 1
ATOM 749 C CA . GLU A 1 92 ? 3.460 -1.771 -21.205 1.00 88.69 92 GLU A CA 1
ATOM 750 C C . GLU A 1 92 ? 3.299 -2.777 -20.064 1.00 88.69 92 GLU A C 1
ATOM 752 O O . GLU A 1 92 ? 3.719 -3.920 -20.186 1.00 88.69 92 GLU A O 1
ATOM 757 N N . LEU A 1 93 ? 2.667 -2.366 -18.962 1.00 89.06 93 LEU A N 1
ATOM 758 C CA . LEU A 1 93 ? 2.452 -3.216 -17.791 1.00 89.06 93 LEU A CA 1
ATOM 759 C C . LEU A 1 93 ? 1.368 -4.267 -18.032 1.00 89.06 93 LEU A C 1
ATOM 761 O O . LEU A 1 93 ? 1.521 -5.418 -17.635 1.00 89.06 93 LEU A O 1
ATOM 765 N N . ILE A 1 94 ? 0.269 -3.878 -18.683 1.00 88.56 94 ILE A N 1
ATOM 766 C CA . ILE A 1 94 ? -0.885 -4.761 -18.870 1.00 88.56 94 ILE A CA 1
ATOM 767 C C . ILE A 1 94 ? -0.579 -5.933 -19.809 1.00 88.56 94 ILE A C 1
ATOM 769 O O . ILE A 1 94 ? -1.160 -7.001 -19.642 1.00 88.56 94 ILE A O 1
ATOM 773 N N . LYS A 1 95 ? 0.353 -5.756 -20.757 1.00 89.50 95 LYS A N 1
ATOM 774 C CA . LYS A 1 95 ? 0.797 -6.808 -21.687 1.00 89.50 95 LYS A CA 1
ATOM 775 C C . LYS A 1 95 ? 1.479 -7.972 -20.975 1.00 89.50 95 LYS A C 1
ATOM 777 O O . LYS A 1 95 ? 1.338 -9.106 -21.408 1.00 89.50 95 LYS A O 1
ATOM 782 N N . GLU A 1 96 ? 2.143 -7.693 -19.858 1.00 88.06 96 GLU A N 1
ATOM 783 C CA . GLU A 1 96 ? 2.877 -8.691 -19.075 1.00 88.06 96 GLU A CA 1
ATOM 784 C C . GLU A 1 96 ? 2.025 -9.374 -18.002 1.00 88.06 96 GLU A C 1
ATOM 786 O O . GLU A 1 96 ? 2.533 -10.161 -17.197 1.00 88.06 96 GLU A O 1
ATOM 791 N N . ARG A 1 97 ? 0.730 -9.051 -17.937 1.00 83.69 97 ARG A N 1
ATOM 792 C CA . ARG A 1 97 ? -0.168 -9.571 -16.911 1.00 83.69 97 ARG A CA 1
ATOM 793 C C . ARG A 1 97 ? -0.500 -11.035 -17.167 1.00 83.69 97 ARG A C 1
ATOM 795 O O . ARG A 1 97 ? -1.335 -11.363 -18.003 1.00 83.69 97 ARG A O 1
ATOM 802 N N . GLU A 1 98 ? 0.027 -11.900 -16.314 1.00 78.31 98 GLU A N 1
ATOM 803 C CA . GLU A 1 98 ? -0.310 -13.323 -16.296 1.00 78.31 98 GLU A CA 1
ATOM 804 C C . GLU A 1 98 ? -1.091 -13.670 -15.025 1.00 78.31 98 GLU A C 1
ATOM 806 O O . GLU A 1 98 ? -0.530 -13.960 -13.974 1.00 78.31 98 GLU A O 1
ATOM 811 N N . SER A 1 99 ? -2.424 -13.603 -15.097 1.00 73.00 99 SER A N 1
ATOM 812 C CA . SER A 1 99 ? -3.299 -13.955 -13.962 1.00 73.00 99 SER A CA 1
ATOM 813 C C . SER A 1 99 ? -3.638 -15.449 -13.887 1.00 73.00 99 SER A C 1
ATOM 815 O O . SER A 1 99 ? -4.099 -15.916 -12.847 1.00 73.00 99 SER A O 1
ATOM 817 N N . PHE A 1 100 ? -3.453 -16.193 -14.983 1.00 61.50 100 PHE A N 1
ATOM 818 C CA . PHE A 1 100 ? -3.793 -17.617 -15.063 1.00 61.50 100 PHE A CA 1
ATOM 819 C C . PHE A 1 100 ? -2.735 -18.502 -14.385 1.00 61.50 100 PHE A C 1
ATOM 821 O O . PHE A 1 100 ? -3.099 -19.390 -13.614 1.00 61.50 100 PHE A O 1
ATOM 828 N N . ASP A 1 101 ? -1.455 -18.176 -14.585 1.00 60.38 101 ASP A N 1
ATOM 829 C CA . ASP A 1 101 ? -0.300 -18.918 -14.059 1.00 60.38 101 ASP A CA 1
ATOM 830 C C . ASP A 1 101 ? 0.275 -18.328 -12.755 1.00 60.38 101 ASP A C 1
ATOM 832 O O . ASP A 1 101 ? 1.344 -18.738 -12.296 1.00 60.38 101 ASP A O 1
ATOM 836 N N . ASP A 1 102 ? -0.418 -17.377 -12.107 1.00 64.81 102 ASP A N 1
ATOM 837 C CA . ASP A 1 102 ? 0.044 -16.845 -10.820 1.00 64.81 102 ASP A CA 1
ATOM 838 C C . ASP A 1 102 ? -0.024 -17.940 -9.743 1.00 64.81 102 ASP A C 1
ATOM 840 O O . ASP A 1 102 ? -1.097 -18.395 -9.334 1.00 64.81 102 ASP A O 1
ATOM 844 N N . SER A 1 103 ? 1.149 -18.316 -9.233 1.00 57.66 103 SER A N 1
ATOM 845 C CA . SER A 1 103 ? 1.354 -19.222 -8.095 1.00 57.66 103 SER A CA 1
ATOM 846 C C . SER A 1 103 ? 0.479 -18.914 -6.866 1.00 57.66 103 SER A C 1
ATOM 848 O O . SER A 1 103 ? 0.193 -19.811 -6.071 1.00 57.66 103 SER A O 1
ATOM 850 N N . GLY A 1 104 ? -0.002 -17.672 -6.711 1.00 58.31 104 GLY A N 1
ATOM 851 C CA . GLY A 1 104 ? -0.943 -17.283 -5.657 1.00 58.31 104 GLY A CA 1
ATOM 852 C C . GLY A 1 104 ? -2.354 -17.879 -5.787 1.00 58.31 104 GLY A C 1
ATOM 853 O O . GLY A 1 104 ? -3.100 -17.884 -4.807 1.00 58.31 104 GLY A O 1
ATOM 854 N N . ARG A 1 105 ? -2.728 -18.410 -6.959 1.00 59.28 105 ARG A N 1
ATOM 855 C CA . ARG A 1 105 ? -4.076 -18.932 -7.249 1.00 59.28 105 ARG A CA 1
ATOM 856 C C . ARG A 1 105 ? -4.438 -20.182 -6.442 1.00 59.28 105 ARG A C 1
ATOM 858 O O . ARG A 1 105 ? -5.614 -20.403 -6.174 1.00 59.28 105 ARG A O 1
ATOM 865 N N . GLN A 1 106 ? -3.450 -20.985 -6.044 1.00 58.56 106 GLN A N 1
ATOM 866 C CA . GLN A 1 106 ? -3.654 -22.238 -5.302 1.00 58.56 106 GLN A CA 1
ATOM 867 C C . GLN A 1 106 ? -3.403 -22.105 -3.791 1.00 58.56 106 GLN A C 1
ATOM 869 O O . GLN A 1 106 ? -3.178 -23.104 -3.108 1.00 58.56 106 GLN A O 1
ATOM 874 N N . MET A 1 107 ? -3.416 -20.888 -3.234 1.00 60.47 107 MET A N 1
ATOM 875 C CA . MET A 1 107 ? -3.292 -20.750 -1.783 1.00 60.47 107 MET A CA 1
ATOM 876 C C . MET A 1 107 ? -4.549 -21.298 -1.082 1.00 60.47 107 MET A C 1
ATOM 878 O O . MET A 1 107 ? -5.657 -20.878 -1.421 1.00 60.47 107 MET A O 1
ATOM 882 N N . PRO A 1 108 ? -4.402 -22.199 -0.092 1.00 58.59 108 PRO A N 1
ATOM 883 C CA . PRO A 1 108 ? -5.537 -22.754 0.635 1.00 58.59 108 PRO A CA 1
ATOM 884 C C . PRO A 1 108 ? -6.321 -21.656 1.359 1.00 58.59 108 PRO A C 1
ATOM 886 O O . PRO A 1 108 ? -5.749 -20.672 1.841 1.00 58.59 108 PRO A O 1
ATOM 889 N N . GLU A 1 109 ? -7.639 -21.841 1.455 1.00 53.75 109 GLU A N 1
ATOM 890 C CA . GLU A 1 109 ? -8.528 -20.941 2.185 1.00 53.75 109 GLU A CA 1
ATOM 891 C C . GLU A 1 109 ? -8.101 -20.863 3.657 1.00 53.75 109 GLU A C 1
ATOM 893 O O . GLU A 1 109 ? -8.183 -21.824 4.422 1.00 53.75 109 GLU A O 1
ATOM 898 N N . ILE A 1 110 ? -7.594 -19.699 4.062 1.00 66.94 110 ILE A N 1
ATOM 899 C CA . ILE A 1 110 ? -7.186 -19.464 5.445 1.00 66.94 110 ILE A CA 1
ATOM 900 C C . ILE A 1 110 ? -8.438 -19.179 6.278 1.00 66.94 110 ILE A C 1
ATOM 902 O O . ILE A 1 110 ? -9.287 -18.377 5.891 1.00 66.94 110 ILE A O 1
ATOM 906 N N . SER A 1 111 ? -8.485 -19.784 7.466 1.00 59.03 111 SER A N 1
ATOM 907 C CA . SER A 1 111 ? -9.461 -19.561 8.536 1.00 59.03 111 SER A CA 1
ATOM 908 C C . SER A 1 111 ? -9.921 -18.104 8.686 1.00 59.03 111 SER A C 1
ATOM 910 O O . SER A 1 111 ? -9.122 -17.172 8.543 1.00 59.03 111 SER A O 1
ATOM 912 N N . LYS A 1 112 ? -11.182 -17.924 9.102 1.00 68.25 112 LYS A N 1
ATOM 913 C CA . LYS A 1 112 ? -11.813 -16.633 9.426 1.00 68.25 112 LYS A CA 1
ATOM 914 C C . LYS A 1 112 ? -10.846 -15.687 10.155 1.00 68.25 112 LYS A C 1
ATOM 916 O O . LYS A 1 112 ? -10.387 -15.982 11.257 1.00 68.25 112 LYS A O 1
ATOM 921 N N . LYS A 1 113 ? -10.551 -14.537 9.541 1.00 73.62 113 LYS A N 1
ATOM 922 C CA . LYS A 1 113 ? -9.725 -13.478 10.139 1.00 73.62 113 LYS A CA 1
ATOM 923 C C . LYS A 1 113 ? -10.605 -12.468 10.862 1.00 73.62 113 LYS A C 1
ATOM 925 O O . LYS A 1 113 ? -11.650 -12.071 10.350 1.00 73.62 113 LYS A O 1
ATOM 930 N N . GLU A 1 114 ? -10.160 -12.014 12.027 1.00 85.50 114 GLU A N 1
ATOM 931 C CA . GLU A 1 114 ? -10.767 -10.857 12.681 1.00 85.50 114 GLU A CA 1
ATOM 932 C C . GLU A 1 114 ? -10.509 -9.589 11.866 1.00 85.50 114 GLU A C 1
ATOM 934 O O . GLU A 1 114 ? -9.452 -9.422 11.251 1.00 85.50 114 GLU A O 1
ATOM 939 N N . LEU A 1 115 ? -11.465 -8.663 11.891 1.00 87.12 115 LEU A N 1
ATOM 940 C CA . LEU A 1 115 ? -11.406 -7.445 11.089 1.00 87.12 115 LEU A CA 1
ATOM 941 C C . LEU A 1 115 ? -10.168 -6.582 11.391 1.00 87.12 115 LEU A C 1
ATOM 943 O O . LEU A 1 115 ? -9.563 -6.028 10.473 1.00 87.12 115 LEU A O 1
ATOM 947 N N . ALA A 1 116 ? -9.752 -6.510 12.658 1.00 88.81 116 ALA A N 1
ATOM 948 C CA . ALA A 1 116 ? -8.506 -5.857 13.059 1.00 88.81 116 ALA A CA 1
ATOM 949 C C . ALA A 1 116 ? -7.282 -6.470 12.354 1.00 88.81 116 ALA A C 1
ATOM 951 O O . ALA A 1 116 ? -6.421 -5.750 11.833 1.00 88.81 116 ALA A O 1
ATOM 952 N N . GLY A 1 117 ? -7.246 -7.802 12.270 1.00 89.25 117 GLY A N 1
ATOM 953 C CA . GLY A 1 117 ? -6.222 -8.548 11.546 1.00 89.25 117 GLY A CA 1
ATOM 954 C C . GLY A 1 117 ? -6.267 -8.299 10.038 1.00 89.25 117 GLY A C 1
ATOM 955 O O . GLY A 1 117 ? -5.215 -8.178 9.415 1.00 89.25 117 GLY A O 1
ATOM 956 N N . ILE A 1 118 ? -7.458 -8.149 9.448 1.00 91.88 118 ILE A N 1
ATOM 957 C CA . ILE A 1 118 ? -7.618 -7.805 8.025 1.00 91.88 118 ILE A CA 1
ATOM 958 C C . ILE A 1 118 ? -6.996 -6.436 7.729 1.00 91.88 118 ILE A C 1
ATOM 960 O O . ILE A 1 118 ? -6.190 -6.326 6.806 1.00 91.88 118 ILE A O 1
ATOM 964 N N . ILE A 1 119 ? -7.322 -5.402 8.510 1.00 93.50 119 ILE A N 1
ATOM 965 C CA . ILE A 1 119 ? -6.779 -4.050 8.293 1.00 93.50 119 ILE A CA 1
ATOM 966 C C . ILE A 1 119 ? -5.252 -4.057 8.439 1.00 93.50 119 ILE A C 1
ATOM 968 O O . ILE A 1 119 ? -4.541 -3.562 7.564 1.00 93.50 119 ILE A O 1
ATOM 972 N N . THR A 1 120 ? -4.742 -4.674 9.507 1.00 92.56 120 THR A N 1
ATOM 973 C CA . THR A 1 120 ? -3.302 -4.709 9.805 1.00 92.56 120 THR A CA 1
ATOM 974 C C . THR A 1 120 ? -2.521 -5.477 8.735 1.00 92.56 120 THR A C 1
ATOM 976 O O . THR A 1 120 ? -1.522 -4.981 8.217 1.00 92.56 120 THR A O 1
ATOM 979 N N . ALA A 1 121 ? -3.002 -6.655 8.325 1.00 93.00 121 ALA A N 1
ATOM 980 C CA . ALA A 1 121 ? -2.346 -7.455 7.293 1.00 93.00 121 ALA A CA 1
ATOM 981 C C . ALA A 1 121 ? -2.301 -6.735 5.935 1.00 93.00 121 ALA A C 1
ATOM 983 O O . ALA A 1 121 ? -1.301 -6.820 5.223 1.00 93.00 121 ALA A O 1
ATOM 984 N N . ASN A 1 122 ? -3.356 -6.000 5.572 1.00 96.25 122 ASN A N 1
ATOM 985 C CA . ASN A 1 122 ? -3.387 -5.272 4.304 1.00 96.25 122 ASN A CA 1
ATOM 986 C C . ASN A 1 122 ? -2.502 -4.017 4.310 1.00 96.25 122 ASN A C 1
ATOM 988 O O . ASN A 1 122 ? -1.942 -3.686 3.263 1.00 96.25 122 ASN A O 1
ATOM 992 N N . PHE A 1 123 ? -2.270 -3.380 5.465 1.00 96.81 123 PHE A N 1
ATOM 993 C CA . PHE A 1 123 ? -1.202 -2.382 5.586 1.00 96.81 123 PHE A CA 1
ATOM 994 C C . PHE A 1 123 ? 0.174 -2.989 5.302 1.00 96.81 123 PHE A C 1
ATOM 996 O O . PHE A 1 123 ? 0.918 -2.429 4.497 1.00 96.81 123 PHE A O 1
ATOM 1003 N N . LYS A 1 124 ? 0.499 -4.150 5.889 1.00 95.62 124 LYS A N 1
ATOM 1004 C CA . LYS A 1 124 ? 1.804 -4.802 5.673 1.00 95.62 124 LYS A CA 1
ATOM 1005 C C . LYS A 1 124 ? 2.030 -5.199 4.220 1.00 95.62 124 LYS A C 1
ATOM 1007 O O . LYS A 1 124 ? 3.021 -4.780 3.633 1.00 95.62 124 LYS A O 1
ATOM 1012 N N . ARG A 1 125 ? 1.047 -5.851 3.598 1.00 93.94 125 ARG A N 1
ATOM 1013 C CA . ARG A 1 125 ? 1.099 -6.203 2.167 1.00 93.94 125 ARG A CA 1
ATOM 1014 C C . ARG A 1 125 ? 1.271 -4.985 1.266 1.00 93.94 125 ARG A C 1
ATOM 1016 O O . ARG A 1 125 ? 2.037 -5.020 0.307 1.00 93.94 125 ARG A O 1
ATOM 1023 N N . THR A 1 126 ? 0.577 -3.890 1.579 1.00 97.19 126 THR A N 1
ATOM 1024 C CA . THR A 1 126 ? 0.716 -2.624 0.846 1.00 97.19 126 THR A CA 1
ATOM 1025 C C . THR A 1 126 ? 2.137 -2.078 0.963 1.00 97.19 126 THR A C 1
ATOM 1027 O O . THR A 1 126 ? 2.714 -1.649 -0.033 1.00 97.19 126 THR A O 1
ATOM 1030 N N . GLN A 1 127 ? 2.707 -2.087 2.169 1.00 97.94 127 GLN A N 1
ATOM 1031 C CA . GLN A 1 127 ? 4.054 -1.580 2.439 1.00 97.94 127 GLN A CA 1
ATOM 1032 C C . GLN A 1 127 ? 5.134 -2.425 1.754 1.00 97.94 127 GLN A C 1
ATOM 1034 O O . GLN A 1 127 ? 6.067 -1.863 1.183 1.00 97.94 127 GLN A O 1
ATOM 1039 N N . GLU A 1 128 ? 4.985 -3.749 1.771 1.00 97.94 128 GLU A N 1
ATOM 1040 C CA . GLU A 1 128 ? 5.838 -4.691 1.037 1.00 97.94 128 GLU A CA 1
ATOM 1041 C C . GLU A 1 128 ? 5.747 -4.442 -0.470 1.00 97.94 128 GLU A C 1
ATOM 1043 O O . GLU A 1 128 ? 6.768 -4.241 -1.121 1.00 97.94 128 GLU A O 1
ATOM 1048 N N . SER A 1 129 ? 4.530 -4.333 -1.010 1.00 97.88 129 SER A N 1
ATOM 1049 C CA . SER A 1 129 ? 4.316 -4.050 -2.436 1.00 97.88 129 SER A CA 1
ATOM 1050 C C . SER A 1 129 ? 4.959 -2.723 -2.850 1.00 97.88 129 SER A C 1
ATOM 1052 O O . SER A 1 129 ? 5.641 -2.652 -3.866 1.00 97.88 129 SER A O 1
ATOM 1054 N N . LEU A 1 130 ? 4.812 -1.670 -2.037 1.00 98.31 130 LEU A N 1
ATOM 1055 C CA . LEU A 1 130 ? 5.450 -0.371 -2.282 1.00 98.31 130 LEU A CA 1
ATOM 1056 C C . LEU A 1 130 ? 6.976 -0.440 -2.212 1.00 98.31 130 LEU A C 1
ATOM 1058 O O . LEU A 1 130 ? 7.644 0.285 -2.944 1.00 98.31 130 LEU A O 1
ATOM 1062 N N . ARG A 1 131 ? 7.535 -1.304 -1.358 1.00 98.12 131 ARG A N 1
ATOM 1063 C CA . ARG A 1 131 ? 8.982 -1.535 -1.291 1.00 98.12 131 ARG A CA 1
ATOM 1064 C C . ARG A 1 131 ? 9.489 -2.210 -2.563 1.00 98.12 131 ARG A C 1
ATOM 1066 O O . ARG A 1 131 ? 10.510 -1.789 -3.095 1.00 98.12 131 ARG A O 1
ATOM 1073 N N . VAL A 1 132 ? 8.769 -3.215 -3.058 1.00 98.12 132 VAL A N 1
ATOM 1074 C CA . VAL A 1 132 ? 9.104 -3.887 -4.321 1.00 98.12 132 VAL A CA 1
ATOM 1075 C C . VAL A 1 132 ? 9.009 -2.901 -5.486 1.00 98.12 132 VAL A C 1
ATOM 1077 O O . VAL A 1 132 ? 9.954 -2.789 -6.261 1.00 98.12 132 VAL A O 1
ATOM 1080 N N . LEU A 1 133 ? 7.927 -2.120 -5.563 1.00 98.25 133 LEU A N 1
ATOM 1081 C CA . LEU A 1 133 ? 7.756 -1.082 -6.582 1.00 98.25 133 LEU A CA 1
ATOM 1082 C C . LEU A 1 133 ? 8.878 -0.039 -6.534 1.00 98.25 133 LEU A C 1
ATOM 1084 O O . LEU A 1 133 ? 9.430 0.296 -7.576 1.00 98.25 133 LEU A O 1
ATOM 1088 N N . GLU A 1 134 ? 9.257 0.442 -5.346 1.00 98.06 134 GLU A N 1
ATOM 1089 C CA . GLU A 1 134 ? 10.377 1.377 -5.162 1.00 98.06 134 GLU A CA 1
ATOM 1090 C C . GLU A 1 134 ? 11.684 0.823 -5.742 1.00 98.06 134 GLU A C 1
ATOM 1092 O O . GLU A 1 134 ? 12.386 1.550 -6.439 1.00 98.06 134 GLU A O 1
ATOM 1097 N N . GLU A 1 135 ? 12.020 -0.437 -5.466 1.00 97.94 135 GLU A N 1
ATOM 1098 C CA . GLU A 1 135 ? 13.294 -1.027 -5.886 1.00 97.94 135 GLU A CA 1
ATOM 1099 C C . GLU A 1 135 ? 13.300 -1.403 -7.372 1.00 97.94 135 GLU A C 1
ATOM 1101 O O . GLU A 1 135 ? 14.186 -0.970 -8.106 1.00 97.94 135 GLU A O 1
ATOM 1106 N N . TYR A 1 136 ? 12.289 -2.131 -7.851 1.00 96.50 136 TYR A N 1
ATOM 1107 C CA . TYR A 1 136 ? 12.254 -2.590 -9.243 1.00 96.50 136 TYR A CA 1
ATOM 1108 C C . TYR A 1 136 ? 12.030 -1.451 -10.235 1.00 96.50 136 TYR A C 1
ATOM 1110 O O . TYR A 1 136 ? 12.601 -1.473 -11.325 1.00 96.50 136 TYR A O 1
ATOM 1118 N N . SER A 1 137 ? 11.291 -0.402 -9.859 1.00 96.06 137 SER A N 1
ATOM 1119 C CA . SER A 1 137 ? 11.151 0.775 -10.725 1.00 96.06 137 SER A CA 1
ATOM 1120 C C . SER A 1 137 ? 12.474 1.501 -10.970 1.00 96.06 137 SER A C 1
ATOM 1122 O O . SER A 1 137 ? 12.581 2.170 -11.985 1.00 96.06 137 SER A O 1
ATOM 1124 N N . LYS A 1 138 ? 13.522 1.338 -10.147 1.00 95.81 138 LYS A N 1
ATOM 1125 C CA . LYS A 1 138 ? 14.842 1.937 -10.440 1.00 95.81 138 LYS A CA 1
ATOM 1126 C C . LYS A 1 138 ? 15.437 1.448 -11.758 1.00 95.81 138 LYS A C 1
ATOM 1128 O O . LYS A 1 138 ? 16.240 2.159 -12.347 1.00 95.81 138 LYS A O 1
ATOM 1133 N N . THR A 1 139 ? 15.050 0.253 -12.200 1.00 94.06 139 THR A N 1
ATOM 1134 C CA . THR A 1 139 ? 15.591 -0.368 -13.412 1.00 94.06 139 THR A CA 1
ATOM 1135 C C . THR A 1 139 ? 14.940 0.172 -14.689 1.00 94.06 139 THR A C 1
ATOM 1137 O O . THR A 1 139 ? 15.650 0.491 -15.634 1.00 94.06 139 THR A O 1
ATOM 1140 N N . LEU A 1 140 ? 13.608 0.324 -14.712 1.00 92.50 140 LEU A N 1
ATOM 1141 C CA . LEU A 1 140 ? 12.851 0.735 -15.908 1.00 92.50 140 LEU A CA 1
ATOM 1142 C C . LEU A 1 140 ? 12.242 2.141 -15.813 1.00 92.50 140 LEU A C 1
ATOM 1144 O O . LEU A 1 140 ? 12.057 2.808 -16.827 1.00 92.50 140 LEU A O 1
ATOM 1148 N N . PHE A 1 141 ? 11.942 2.614 -14.602 1.00 94.69 141 PHE A N 1
ATOM 1149 C CA . PHE A 1 141 ? 11.255 3.882 -14.336 1.00 94.69 141 PHE A CA 1
ATOM 1150 C C . PHE A 1 141 ? 11.913 4.672 -13.180 1.00 94.69 141 PHE A C 1
ATOM 1152 O O . PHE A 1 141 ? 11.274 4.896 -12.146 1.00 94.69 141 PHE A O 1
ATOM 1159 N N . PRO A 1 142 ? 13.172 5.142 -13.308 1.00 93.06 142 PRO A N 1
ATOM 1160 C CA . PRO A 1 142 ? 13.909 5.753 -12.193 1.00 93.06 142 PRO A CA 1
ATOM 1161 C C . PRO A 1 142 ? 13.177 6.914 -11.502 1.00 93.06 142 PRO A C 1
ATOM 1163 O O . PRO A 1 142 ? 13.243 7.059 -10.281 1.00 93.06 142 PRO A O 1
ATOM 1166 N N . LYS A 1 143 ? 12.419 7.717 -12.265 1.00 92.12 143 LYS A N 1
ATOM 1167 C CA . LYS A 1 143 ? 11.602 8.818 -11.725 1.00 92.12 143 LYS A CA 1
ATOM 1168 C C . LYS A 1 143 ? 10.495 8.311 -10.789 1.00 92.12 143 LYS A C 1
ATOM 1170 O O . LYS A 1 143 ? 10.298 8.880 -9.718 1.00 92.12 143 LYS A O 1
ATOM 1175 N N . ALA A 1 144 ? 9.839 7.207 -11.150 1.00 95.12 144 ALA A N 1
ATOM 1176 C CA . ALA A 1 144 ? 8.761 6.600 -10.372 1.00 95.12 144 ALA A CA 1
ATOM 1177 C C . ALA A 1 144 ? 9.239 6.022 -9.029 1.00 95.12 144 ALA A C 1
ATOM 1179 O O . ALA A 1 144 ? 8.470 5.994 -8.069 1.00 95.12 144 ALA A O 1
ATOM 1180 N N . SER A 1 145 ? 10.508 5.607 -8.923 1.00 96.75 145 SER A N 1
ATOM 1181 C CA . SER A 1 145 ? 11.077 5.058 -7.681 1.00 96.75 145 SER A CA 1
ATOM 1182 C C . SER A 1 145 ? 10.942 6.022 -6.501 1.00 96.75 145 SER A C 1
ATOM 1184 O O . SER A 1 145 ? 10.502 5.636 -5.413 1.00 96.75 145 SER A O 1
ATOM 1186 N N . THR A 1 146 ? 11.226 7.307 -6.726 1.00 96.75 146 THR A N 1
ATOM 1187 C CA . THR A 1 146 ? 11.095 8.347 -5.697 1.00 96.75 146 THR A CA 1
ATOM 1188 C C . THR A 1 146 ? 9.640 8.533 -5.265 1.00 96.75 146 THR A C 1
ATOM 1190 O O . THR A 1 146 ? 9.357 8.693 -4.072 1.00 96.75 146 THR A O 1
ATOM 1193 N N . ASP A 1 147 ? 8.698 8.447 -6.204 1.00 97.75 147 ASP A N 1
ATOM 1194 C CA . ASP A 1 147 ? 7.274 8.550 -5.895 1.00 97.75 147 ASP A CA 1
ATOM 1195 C C . ASP A 1 147 ? 6.770 7.330 -5.119 1.00 97.75 147 ASP A C 1
ATOM 1197 O O . ASP A 1 147 ? 6.039 7.488 -4.137 1.00 97.75 147 ASP A O 1
ATOM 1201 N N . PHE A 1 148 ? 7.209 6.118 -5.469 1.00 98.25 148 PHE A N 1
ATOM 1202 C CA . PHE A 1 148 ? 6.887 4.913 -4.701 1.00 98.25 148 PHE A CA 1
ATOM 1203 C C . PHE A 1 148 ? 7.465 4.960 -3.290 1.00 98.25 148 PHE A C 1
ATOM 1205 O O . PHE A 1 148 ? 6.755 4.642 -2.332 1.00 98.25 148 PHE A O 1
ATOM 1212 N N . LYS A 1 149 ? 8.699 5.452 -3.130 1.00 98.06 149 LYS A N 1
ATOM 1213 C CA . LYS A 1 149 ? 9.286 5.719 -1.813 1.00 98.06 149 LYS A CA 1
ATOM 1214 C C . LYS A 1 149 ? 8.389 6.656 -1.005 1.00 98.06 149 LYS A C 1
ATOM 1216 O O . LYS A 1 149 ? 8.036 6.338 0.130 1.00 98.06 149 LYS A O 1
ATOM 1221 N N . LYS A 1 150 ? 7.952 7.775 -1.592 1.00 98.00 150 LYS A N 1
ATOM 1222 C CA . LYS A 1 150 ? 7.034 8.725 -0.942 1.00 98.00 150 LYS A CA 1
ATOM 1223 C C . LYS A 1 150 ? 5.723 8.057 -0.517 1.00 98.00 150 LYS A C 1
ATOM 1225 O O . LYS A 1 150 ? 5.286 8.255 0.618 1.00 98.00 150 LYS A O 1
ATOM 1230 N N . GLN A 1 151 ? 5.115 7.236 -1.376 1.00 98.25 151 GLN A N 1
ATOM 1231 C CA . GLN A 1 151 ? 3.889 6.514 -1.019 1.00 98.25 151 GLN A CA 1
ATOM 1232 C C . GLN A 1 151 ? 4.121 5.466 0.075 1.00 98.25 151 GLN A C 1
ATOM 1234 O O . GLN A 1 151 ? 3.251 5.288 0.927 1.00 98.25 151 GLN A O 1
ATOM 1239 N N . ARG A 1 152 ? 5.292 4.817 0.119 1.00 98.25 152 ARG A N 1
ATOM 1240 C CA . ARG A 1 152 ? 5.649 3.871 1.188 1.00 98.25 152 ARG A CA 1
ATOM 1241 C C . ARG A 1 152 ? 5.664 4.545 2.557 1.00 98.25 152 ARG A C 1
ATOM 1243 O O . ARG A 1 152 ? 5.048 4.033 3.490 1.00 98.25 152 ARG A O 1
ATOM 1250 N N . TYR A 1 153 ? 6.289 5.716 2.669 1.00 97.88 153 TYR A N 1
ATOM 1251 C CA . TYR A 1 153 ? 6.260 6.490 3.915 1.00 97.88 153 TYR A CA 1
ATOM 1252 C C . TYR A 1 153 ? 4.848 6.982 4.254 1.00 97.88 153 TYR A C 1
ATOM 1254 O O . TYR A 1 153 ? 4.417 6.852 5.399 1.00 97.88 153 TYR A O 1
ATOM 1262 N N . ALA A 1 154 ? 4.073 7.429 3.260 1.00 97.56 154 ALA A N 1
ATOM 1263 C CA . ALA A 1 154 ? 2.675 7.799 3.479 1.00 97.56 154 ALA A CA 1
ATOM 1264 C C . ALA A 1 154 ? 1.828 6.622 4.006 1.00 97.56 154 ALA A C 1
ATOM 1266 O O . ALA A 1 154 ? 0.951 6.824 4.851 1.00 97.56 154 ALA A O 1
ATOM 1267 N N . ALA A 1 155 ? 2.101 5.393 3.552 1.00 97.00 155 ALA A N 1
ATOM 1268 C CA . ALA A 1 155 ? 1.452 4.184 4.049 1.00 97.00 155 ALA A CA 1
ATOM 1269 C C . ALA A 1 155 ? 1.839 3.867 5.506 1.00 97.00 155 ALA A C 1
ATOM 1271 O O . ALA A 1 155 ? 0.962 3.483 6.282 1.00 97.00 155 ALA A O 1
ATOM 1272 N N . TYR A 1 156 ? 3.099 4.074 5.910 1.00 97.44 156 TYR A N 1
ATOM 1273 C CA . TYR A 1 156 ? 3.509 3.952 7.320 1.00 97.44 156 TYR A CA 1
ATOM 1274 C C . TYR A 1 156 ? 2.814 4.979 8.211 1.00 97.44 156 TYR A C 1
ATOM 1276 O O . TYR A 1 156 ? 2.269 4.634 9.261 1.00 97.44 156 TYR A O 1
ATOM 1284 N N . ASP A 1 157 ? 2.778 6.239 7.782 1.00 97.44 157 ASP A N 1
ATOM 1285 C CA . ASP A 1 157 ? 2.125 7.299 8.546 1.00 97.44 157 ASP A CA 1
ATOM 1286 C C . ASP A 1 157 ? 0.622 7.066 8.662 1.00 97.44 157 ASP A C 1
ATOM 1288 O O . ASP A 1 157 ? 0.008 7.372 9.691 1.00 97.44 157 ASP A O 1
ATOM 1292 N N . ALA A 1 158 ? 0.001 6.538 7.609 1.00 96.56 158 ALA A N 1
ATOM 1293 C CA . ALA A 1 158 ? -1.401 6.170 7.631 1.00 96.56 158 ALA A CA 1
ATOM 1294 C C . ALA A 1 158 ? -1.664 5.000 8.591 1.00 96.56 158 ALA A C 1
ATOM 1296 O O . ALA A 1 158 ? -2.560 5.124 9.425 1.00 96.56 158 ALA A O 1
ATOM 1297 N N . GLU A 1 159 ? -0.854 3.935 8.555 1.00 97.25 159 GLU A N 1
ATOM 1298 C CA . GLU A 1 159 ? -0.938 2.825 9.517 1.00 97.25 159 GLU A CA 1
ATOM 1299 C C . GLU A 1 159 ? -0.806 3.340 10.955 1.00 97.25 159 GLU A C 1
ATOM 1301 O O . GLU A 1 159 ? -1.652 3.048 11.798 1.00 97.25 159 GLU A O 1
ATOM 1306 N N . LYS A 1 160 ? 0.191 4.192 11.228 1.00 96.50 160 LYS A N 1
ATOM 1307 C CA . LYS A 1 160 ? 0.389 4.814 12.545 1.00 96.50 160 LYS A CA 1
ATOM 1308 C C . LYS A 1 160 ? -0.822 5.641 12.978 1.00 96.50 160 LYS A C 1
ATOM 1310 O O . LYS A 1 160 ? -1.236 5.559 14.132 1.00 96.50 160 LYS A O 1
ATOM 1315 N N . SER A 1 161 ? -1.404 6.423 12.066 1.00 96.81 161 SER A N 1
ATOM 1316 C CA . SER A 1 161 ? -2.594 7.243 12.346 1.00 96.81 161 SER A CA 1
ATOM 1317 C C . SER A 1 161 ? -3.791 6.368 12.735 1.00 96.81 161 SER A C 1
ATOM 1319 O O . SER A 1 161 ? -4.454 6.633 13.738 1.00 96.81 161 SER A O 1
ATOM 1321 N N . VAL A 1 162 ? -4.033 5.299 11.967 1.00 95.94 162 VAL A N 1
ATOM 1322 C CA . VAL A 1 162 ? -5.087 4.315 12.248 1.00 95.94 162 VAL A CA 1
ATOM 1323 C C . VAL A 1 162 ? -4.822 3.625 13.581 1.00 95.94 162 VAL A C 1
ATOM 1325 O O . VAL A 1 162 ? -5.722 3.554 14.415 1.00 95.94 162 VAL A O 1
ATOM 1328 N N . TYR A 1 163 ? -3.585 3.192 13.826 1.00 95.25 163 TYR A N 1
ATOM 1329 C CA . TYR A 1 163 ? -3.214 2.514 15.059 1.00 95.25 163 TYR A CA 1
ATOM 1330 C C . TYR A 1 163 ? -3.424 3.383 16.293 1.00 95.25 163 TYR A C 1
ATOM 1332 O O . TYR A 1 163 ? -4.069 2.952 17.242 1.00 95.25 163 TYR A O 1
ATOM 1340 N N . LEU A 1 164 ? -2.938 4.624 16.289 1.00 95.69 164 LEU A N 1
ATOM 1341 C CA . LEU A 1 164 ? -3.073 5.510 17.444 1.00 95.69 164 LEU A CA 1
ATOM 1342 C C . LEU A 1 164 ? -4.541 5.802 17.780 1.00 95.69 164 LEU A C 1
ATOM 1344 O O . LEU A 1 164 ? -4.895 5.818 18.961 1.00 95.69 164 LEU A O 1
ATOM 1348 N N . LYS A 1 165 ? -5.392 5.980 16.762 1.00 96.25 165 LYS A N 1
ATOM 1349 C CA . LYS A 1 165 ? -6.821 6.257 16.946 1.00 96.25 165 LYS A CA 1
ATOM 1350 C C . LYS A 1 165 ? -7.609 5.015 17.368 1.00 96.25 165 LYS A C 1
ATOM 1352 O O . LYS A 1 165 ? -8.415 5.086 18.293 1.00 96.25 165 LYS A O 1
ATOM 1357 N N . TYR A 1 166 ? -7.339 3.869 16.746 1.00 95.06 166 TYR A N 1
ATOM 1358 C CA . TYR A 1 166 ? -8.105 2.630 16.918 1.00 95.06 166 TYR A CA 1
ATOM 1359 C C . TYR A 1 166 ? -7.361 1.542 17.694 1.00 95.06 166 TYR A C 1
ATOM 1361 O O . TYR A 1 166 ? -7.727 0.372 17.624 1.00 95.06 166 TYR A O 1
ATOM 1369 N N . ARG A 1 167 ? -6.357 1.905 18.502 1.00 92.69 167 ARG A N 1
ATOM 1370 C CA . ARG A 1 167 ? -5.514 0.947 19.239 1.00 92.69 167 ARG A CA 1
ATOM 1371 C C . ARG A 1 167 ? -6.306 -0.093 20.027 1.00 92.69 167 ARG A C 1
ATOM 1373 O O . ARG A 1 167 ? -5.903 -1.239 20.072 1.00 92.69 167 ARG A O 1
ATOM 1380 N N . LYS A 1 168 ? -7.425 0.290 20.659 1.00 89.75 168 LYS A N 1
ATOM 1381 C CA . LYS A 1 168 ? -8.237 -0.640 21.462 1.00 89.75 168 LYS A CA 1
ATOM 1382 C C . LYS A 1 168 ? -8.871 -1.707 20.573 1.00 89.75 168 LYS A C 1
ATOM 1384 O O . LYS A 1 168 ? -8.831 -2.870 20.928 1.00 89.75 168 LYS A O 1
ATOM 1389 N N . PHE A 1 169 ? -9.397 -1.299 19.423 1.00 89.75 169 PHE A N 1
ATOM 1390 C CA . PHE A 1 169 ? -9.966 -2.197 18.424 1.00 89.75 169 PHE A CA 1
ATOM 1391 C C . PHE A 1 169 ? -8.887 -3.096 17.801 1.00 89.75 169 PHE A C 1
ATOM 1393 O O . PHE A 1 169 ? -9.089 -4.294 17.665 1.00 89.75 169 PHE A O 1
ATOM 1400 N N . LEU A 1 170 ? -7.712 -2.543 17.486 1.00 87.06 170 LEU A N 1
ATOM 1401 C CA . LEU A 1 170 ? -6.625 -3.312 16.873 1.00 87.06 170 LEU A CA 1
ATOM 1402 C C . LEU A 1 170 ? -5.900 -4.251 17.849 1.00 87.06 170 LEU A C 1
ATOM 1404 O O . L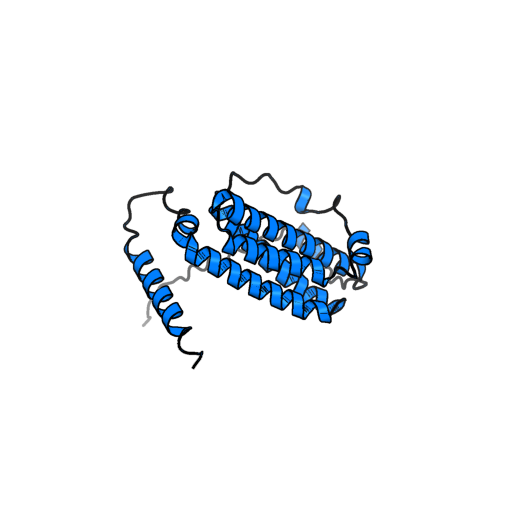EU A 1 170 ? -5.369 -5.265 17.420 1.00 87.06 170 LEU A O 1
ATOM 1408 N N . LEU A 1 171 ? -5.871 -3.926 19.145 1.00 82.56 171 LEU A N 1
ATOM 1409 C CA . LEU A 1 171 ? -5.252 -4.739 20.202 1.00 82.56 171 LEU A CA 1
ATOM 1410 C C . LEU A 1 171 ? -6.244 -5.662 20.919 1.00 82.56 171 LEU A C 1
ATOM 1412 O O . LEU A 1 171 ? -5.847 -6.395 21.818 1.00 82.56 171 LEU A O 1
ATOM 1416 N N . GLN A 1 172 ? -7.525 -5.659 20.540 1.00 66.19 172 GLN A N 1
ATOM 1417 C CA . GLN A 1 172 ? -8.504 -6.628 21.055 1.00 66.19 172 GLN A CA 1
ATOM 1418 C C . GLN A 1 172 ? -8.189 -8.080 20.645 1.00 66.19 172 GLN A C 1
ATOM 1420 O O . GLN A 1 172 ? -8.871 -8.993 21.097 1.00 66.19 172 GLN A O 1
ATOM 1425 N N . MET A 1 173 ? -7.118 -8.290 19.875 1.00 52.84 173 MET A N 1
ATOM 1426 C CA . MET A 1 173 ? -6.653 -9.581 19.369 1.00 52.84 173 MET A CA 1
ATOM 1427 C C . MET A 1 173 ? -6.201 -10.588 20.446 1.00 52.84 173 MET A C 1
ATOM 1429 O O . MET A 1 173 ? -6.035 -11.755 20.110 1.00 52.84 173 MET A O 1
ATOM 1433 N N . ASP A 1 174 ? -6.068 -10.195 21.722 1.00 42.62 174 ASP A N 1
ATOM 1434 C CA . ASP A 1 174 ? -5.540 -11.085 22.775 1.00 42.62 174 ASP A CA 1
ATOM 1435 C C . ASP A 1 174 ? -6.515 -11.411 23.928 1.00 42.62 174 ASP A C 1
ATOM 1437 O O . ASP A 1 174 ? -6.163 -12.180 24.816 1.00 42.62 174 ASP A O 1
ATOM 1441 N N . CYS A 1 175 ? -7.748 -10.884 23.972 1.00 39.38 175 CYS A N 1
ATOM 1442 C CA . CYS A 1 175 ? -8.614 -11.076 25.155 1.00 39.38 175 CYS A CA 1
ATOM 1443 C C . CYS A 1 175 ? -9.551 -12.298 25.120 1.00 39.38 175 CYS A C 1
ATOM 1445 O O . CYS A 1 175 ? -10.374 -12.448 26.022 1.00 39.38 175 CYS A O 1
ATOM 1447 N N . LYS A 1 176 ? -9.444 -13.187 24.122 1.00 37.78 176 LYS A N 1
ATOM 1448 C CA . LYS A 1 176 ? -10.271 -14.412 24.048 1.00 37.78 176 LYS A CA 1
ATOM 1449 C C . LYS A 1 176 ? -9.498 -15.729 23.990 1.00 37.78 176 LYS A C 1
ATOM 1451 O O . LYS A 1 176 ? -10.100 -16.764 23.711 1.00 37.78 176 LYS A O 1
ATOM 1456 N N . ARG A 1 177 ? -8.196 -15.736 24.289 1.00 38.91 177 ARG A N 1
ATOM 1457 C CA . ARG A 1 177 ? -7.451 -16.984 24.503 1.00 38.91 177 ARG A CA 1
ATOM 1458 C C . ARG A 1 177 ? -6.668 -16.924 25.811 1.00 38.91 177 ARG A C 1
ATOM 1460 O O . ARG A 1 177 ? -5.712 -16.172 25.914 1.00 38.91 177 ARG A O 1
ATOM 1467 N N . ALA A 1 178 ? -7.109 -17.777 26.731 1.00 37.88 178 ALA A N 1
ATOM 1468 C CA . ALA A 1 178 ? -6.395 -18.306 27.885 1.00 37.88 178 ALA A CA 1
ATOM 1469 C C . ALA A 1 178 ? -6.035 -17.324 29.024 1.00 37.88 178 ALA A C 1
ATOM 1471 O O . ALA A 1 178 ? -5.090 -16.549 28.953 1.00 37.88 178 ALA A O 1
ATOM 1472 N N . ASP A 1 179 ? -6.804 -17.491 30.101 1.00 41.28 179 ASP A N 1
ATOM 1473 C CA . ASP A 1 179 ? -6.349 -17.622 31.488 1.00 41.28 179 ASP A CA 1
ATOM 1474 C C . ASP A 1 179 ? -5.890 -16.358 32.233 1.00 41.28 179 ASP A C 1
ATOM 1476 O O . ASP A 1 179 ? -5.023 -15.591 31.822 1.00 41.28 179 ASP A O 1
ATOM 1480 N N . GLY A 1 180 ? -6.532 -16.144 33.387 1.00 41.81 180 GLY A N 1
ATOM 1481 C CA . GLY A 1 180 ? -6.409 -14.969 34.240 1.00 41.81 180 GLY A CA 1
ATOM 1482 C C . GLY A 1 180 ? -4.966 -14.600 34.584 1.00 41.81 180 GLY A C 1
ATOM 1483 O O . GLY A 1 180 ? -4.304 -15.264 35.373 1.00 41.81 180 GLY A O 1
ATOM 1484 N N . GLY A 1 181 ? -4.511 -13.472 34.043 1.00 36.56 181 GLY A N 1
ATOM 1485 C CA . GLY A 1 181 ? -3.221 -12.875 34.362 1.00 36.56 181 GLY A CA 1
ATOM 1486 C C . GLY A 1 181 ? -3.209 -11.386 34.024 1.00 36.56 181 GLY A C 1
ATOM 1487 O O . GLY A 1 181 ? -3.388 -10.970 32.884 1.00 36.56 181 GLY A O 1
ATOM 1488 N N . 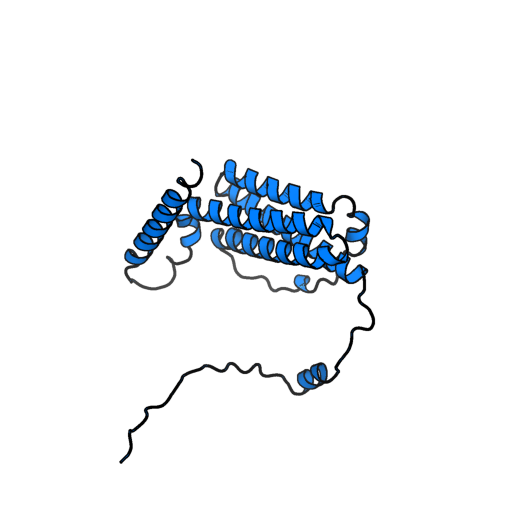THR A 1 182 ? -3.035 -10.563 35.048 1.00 44.06 182 THR A N 1
ATOM 1489 C CA . THR A 1 182 ? -3.213 -9.107 35.093 1.00 44.06 182 THR A CA 1
ATOM 1490 C C . THR A 1 182 ? -2.384 -8.323 34.053 1.00 44.06 182 THR A C 1
ATOM 1492 O O . THR A 1 182 ? -1.237 -7.951 34.296 1.00 44.06 182 THR A O 1
ATOM 1495 N N . MET A 1 183 ? -2.990 -7.976 32.908 1.00 45.22 183 MET A N 1
ATOM 1496 C CA . MET A 1 183 ? -2.374 -7.193 31.813 1.00 45.22 183 MET A CA 1
ATOM 1497 C C . MET A 1 183 ? -2.542 -5.660 31.920 1.00 45.22 183 MET A C 1
ATOM 1499 O O . MET A 1 183 ? -2.281 -4.921 30.967 1.00 45.22 183 MET A O 1
ATOM 1503 N N . THR A 1 184 ? -2.925 -5.122 33.082 1.00 43.81 184 THR A N 1
ATOM 1504 C CA . THR A 1 184 ? -3.116 -3.668 33.282 1.00 43.81 184 THR A CA 1
ATOM 1505 C C . THR A 1 184 ? -1.808 -2.861 33.281 1.00 43.81 184 THR A C 1
ATOM 1507 O O . THR A 1 184 ? -1.823 -1.680 32.931 1.00 43.81 184 THR A O 1
ATOM 1510 N N . LYS A 1 185 ? -0.651 -3.473 33.585 1.00 42.56 185 LYS A N 1
ATOM 1511 C CA . LYS A 1 185 ? 0.644 -2.759 33.681 1.00 42.56 185 LYS A CA 1
ATOM 1512 C C . LYS A 1 185 ? 1.342 -2.489 32.337 1.00 42.56 185 LYS A C 1
ATOM 1514 O O . LYS A 1 185 ? 2.109 -1.536 32.240 1.00 42.56 185 LYS A O 1
ATOM 1519 N N . LYS A 1 186 ? 1.086 -3.271 31.278 1.00 46.50 186 LYS A N 1
ATOM 1520 C CA . LYS A 1 186 ? 1.750 -3.075 29.965 1.00 46.50 186 LYS A CA 1
ATOM 1521 C C . LYS A 1 186 ? 1.106 -1.933 29.160 1.00 46.50 186 LYS A C 1
ATOM 1523 O O . LYS A 1 186 ? 1.803 -1.159 28.503 1.00 46.50 186 LYS A O 1
ATOM 1528 N N . PHE A 1 187 ? -0.215 -1.768 29.285 1.00 48.03 187 PHE A N 1
ATOM 1529 C CA . PHE A 1 187 ? -0.986 -0.706 28.625 1.00 48.03 187 PHE A CA 1
ATOM 1530 C C . PHE A 1 187 ? -0.655 0.706 29.137 1.00 48.03 187 PHE A C 1
ATOM 1532 O O . PHE A 1 187 ? -0.649 1.657 28.349 1.00 48.03 187 PHE A O 1
ATOM 1539 N N . SER A 1 188 ? -0.362 0.869 30.432 1.00 46.53 188 SER A N 1
ATOM 1540 C CA . SER A 1 188 ? -0.007 2.173 31.011 1.00 46.53 188 SER A CA 1
ATOM 1541 C C . SER A 1 188 ? 1.343 2.683 30.490 1.00 46.53 188 SER A C 1
ATOM 1543 O O . SER A 1 188 ? 1.462 3.855 30.130 1.00 46.53 188 SER A O 1
ATOM 1545 N N . THR A 1 189 ? 2.328 1.795 30.340 1.00 49.38 189 THR A N 1
ATOM 1546 C CA . THR A 1 189 ? 3.678 2.123 29.853 1.00 49.38 189 THR A CA 1
ATOM 1547 C C . THR A 1 189 ? 3.688 2.557 28.384 1.00 49.38 189 THR A C 1
ATOM 1549 O O . THR A 1 189 ? 4.315 3.560 28.040 1.00 49.38 189 THR A O 1
ATOM 1552 N N . VAL A 1 190 ? 2.938 1.869 27.513 1.00 54.72 190 VAL A N 1
ATOM 1553 C CA . VAL A 1 190 ? 2.824 2.243 26.089 1.00 54.72 190 VAL A CA 1
ATOM 1554 C C . VAL A 1 190 ? 2.116 3.593 25.933 1.00 54.72 190 VAL A C 1
ATOM 1556 O O . VAL A 1 190 ? 2.574 4.448 25.175 1.00 54.72 190 VAL A O 1
ATOM 1559 N N . ASN A 1 191 ? 1.057 3.841 26.710 1.00 54.34 191 ASN A N 1
ATOM 1560 C CA . ASN A 1 191 ? 0.364 5.133 26.709 1.00 54.34 191 ASN A CA 1
ATOM 1561 C C . ASN A 1 191 ? 1.246 6.283 27.201 1.00 54.34 191 ASN A C 1
ATOM 1563 O O . ASN A 1 191 ? 1.170 7.383 26.649 1.00 54.34 191 ASN A O 1
ATOM 1567 N N . LYS A 1 192 ? 2.101 6.031 28.200 1.00 56.78 192 LYS A N 1
ATOM 1568 C CA . LYS A 1 192 ? 3.073 7.013 28.694 1.00 56.78 192 LYS A CA 1
ATOM 1569 C C . LYS A 1 192 ? 4.087 7.375 27.604 1.00 56.78 192 LYS A C 1
ATOM 1571 O O . LYS A 1 192 ? 4.304 8.558 27.360 1.00 56.78 192 LYS A O 1
ATOM 1576 N N . LYS A 1 193 ? 4.612 6.380 26.879 1.00 61.25 193 LYS A N 1
ATOM 1577 C CA . LYS A 1 193 ? 5.579 6.582 25.785 1.00 61.25 193 LYS A CA 1
ATOM 1578 C C . LYS A 1 193 ? 4.965 7.304 24.577 1.00 61.25 193 LYS A C 1
ATOM 1580 O O . LYS A 1 193 ? 5.602 8.174 23.996 1.00 61.25 193 LYS A O 1
ATOM 1585 N N . ILE A 1 194 ? 3.703 7.015 24.242 1.00 60.75 194 ILE A N 1
ATOM 1586 C CA . ILE A 1 194 ? 2.972 7.716 23.170 1.00 60.75 194 ILE A CA 1
ATOM 1587 C C . ILE A 1 194 ? 2.708 9.183 23.538 1.00 60.75 194 ILE A C 1
ATOM 1589 O O . ILE A 1 194 ? 2.943 10.055 22.705 1.00 60.75 194 ILE A O 1
ATOM 1593 N N . LYS A 1 195 ? 2.274 9.478 24.774 1.00 63.16 195 LYS A N 1
ATOM 1594 C CA . LYS A 1 195 ? 2.116 10.871 25.236 1.00 63.16 195 LYS A CA 1
ATOM 1595 C C . LYS A 1 195 ? 3.431 11.651 25.134 1.00 63.16 195 LYS A C 1
ATOM 1597 O O . LYS A 1 195 ? 3.412 12.783 24.671 1.00 63.16 195 LYS A O 1
ATOM 1602 N N . GLN A 1 196 ? 4.550 11.0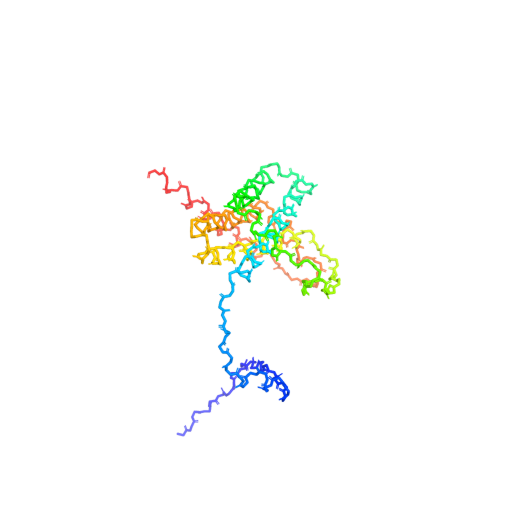20 25.490 1.00 66.38 196 GLN A N 1
ATOM 1603 C CA . GLN A 1 196 ? 5.884 11.622 25.424 1.00 66.38 196 GLN A CA 1
ATOM 1604 C C . GLN A 1 196 ? 6.317 11.961 23.986 1.00 66.38 196 GLN A C 1
ATOM 1606 O O . GLN A 1 196 ? 6.873 13.029 23.741 1.00 66.38 196 GLN A O 1
ATOM 1611 N N . LEU A 1 197 ? 6.014 11.086 23.021 1.00 61.81 197 LEU A N 1
ATOM 1612 C CA . LEU A 1 197 ? 6.330 11.307 21.604 1.00 61.81 197 LEU A CA 1
ATOM 1613 C C . LEU A 1 197 ? 5.450 12.389 20.960 1.00 61.81 197 LEU A C 1
ATOM 1615 O O . LEU A 1 197 ? 5.932 13.149 20.126 1.00 61.81 197 LEU A O 1
ATOM 1619 N N . LEU A 1 198 ? 4.178 12.489 21.361 1.00 58.59 198 LEU A N 1
ATOM 1620 C CA . LEU A 1 198 ? 3.275 13.544 20.884 1.00 58.59 198 LEU A CA 1
ATOM 1621 C C . LEU A 1 198 ? 3.640 14.923 21.453 1.00 58.59 198 LEU A C 1
ATOM 1623 O O . LEU A 1 198 ? 3.499 15.915 20.750 1.00 58.59 198 LEU A O 1
ATOM 1627 N N . SER A 1 199 ? 4.157 14.990 22.685 1.00 58.34 199 SER A N 1
ATOM 1628 C CA . SER A 1 199 ? 4.681 16.239 23.257 1.00 58.34 199 SER A CA 1
ATOM 1629 C C . SER A 1 199 ? 6.033 16.666 22.675 1.00 58.34 199 SER A C 1
ATOM 1631 O O . SER A 1 199 ? 6.358 17.847 22.720 1.00 58.34 199 SER A O 1
ATOM 1633 N N . ALA A 1 200 ? 6.822 15.726 22.142 1.00 55.69 200 ALA A N 1
ATOM 1634 C CA . ALA A 1 200 ? 8.115 16.021 21.525 1.00 55.69 200 ALA A CA 1
ATOM 1635 C C . ALA A 1 200 ? 7.956 16.594 20.105 1.00 55.69 200 ALA A C 1
ATOM 1637 O O . ALA A 1 200 ? 8.589 17.588 19.780 1.00 55.69 200 ALA A O 1
ATOM 1638 N N . GLY A 1 201 ? 7.038 16.048 19.298 1.00 42.88 201 GLY A N 1
ATOM 1639 C CA . GLY A 1 201 ? 6.801 16.519 17.924 1.00 42.88 201 GLY A CA 1
ATOM 1640 C C . GLY A 1 201 ? 6.115 17.888 17.794 1.00 42.88 201 GLY A C 1
ATOM 1641 O O . GLY A 1 201 ? 5.939 18.359 16.678 1.00 42.88 201 GLY A O 1
ATOM 1642 N N . ALA A 1 202 ? 5.712 18.516 18.903 1.00 46.09 202 ALA A N 1
ATOM 1643 C CA . ALA A 1 202 ? 5.126 19.860 18.922 1.00 46.09 202 ALA A CA 1
ATOM 1644 C C . ALA A 1 202 ? 6.159 20.976 19.183 1.00 46.09 202 ALA A C 1
ATOM 1646 O O . ALA A 1 202 ? 5.796 22.147 19.142 1.00 46.09 202 ALA A O 1
ATOM 1647 N N . LYS A 1 203 ? 7.424 20.631 19.476 1.00 42.28 203 LYS A N 1
ATOM 1648 C CA . LYS A 1 203 ? 8.487 21.607 19.775 1.00 42.28 203 LYS A CA 1
ATOM 1649 C C . LYS A 1 203 ? 9.400 21.940 18.589 1.00 42.28 203 LYS A C 1
ATOM 1651 O O . LYS A 1 203 ? 10.115 22.925 18.674 1.00 42.28 203 LYS A O 1
ATOM 1656 N N . ASP A 1 204 ? 9.316 21.197 17.485 1.00 39.12 204 ASP A N 1
ATOM 1657 C CA . ASP A 1 204 ? 10.174 21.385 16.299 1.00 39.12 204 ASP A CA 1
ATOM 1658 C C . ASP A 1 204 ? 9.538 22.289 15.213 1.00 39.12 204 ASP A C 1
ATOM 1660 O O . ASP A 1 204 ? 9.864 22.173 14.033 1.00 39.12 204 ASP A O 1
ATOM 1664 N N . GLN A 1 205 ? 8.589 23.163 15.579 1.00 35.38 205 GLN A N 1
ATOM 1665 C CA . GLN A 1 205 ? 7.946 24.126 14.661 1.00 35.38 205 GLN A CA 1
ATOM 1666 C C . GLN A 1 205 ? 7.921 25.575 15.186 1.00 35.38 205 GLN A C 1
ATOM 1668 O O . GLN A 1 205 ? 7.019 26.336 14.836 1.00 35.38 205 GLN A O 1
ATOM 1673 N N . ILE A 1 206 ? 8.897 25.972 16.005 1.00 34.34 206 ILE A N 1
ATOM 1674 C CA . ILE A 1 206 ? 9.152 27.389 16.322 1.00 34.34 206 ILE A CA 1
ATOM 1675 C C . ILE A 1 206 ? 10.595 27.710 15.960 1.00 34.34 206 ILE A C 1
ATOM 1677 O O . ILE A 1 206 ? 11.472 26.926 16.383 1.00 34.34 206 ILE A O 1
#

pLDDT: mean 77.27, std 21.85, range [34.34, 98.31]

Secondary structure (DSSP, 8-state):
-------------------HHHHHHSSS----S---HHHHHHHHHHHHHHHHHHHHHHHHIIIIIS--HHHHHHHHHHHHHHHHHTGGGHHHHHHT--SSS-GGGG--------HHHHHHHHHHHHHHHHHHHHHHHHHH-HHHHHHHHHHHHHHHHHHHHHHHHHHHHHTGGGTTSS----THHHHHHHHHHHHHHHHHTTSTT-

Sequence (206 aa):
MAIKKCKAESEVKNKIKVSSSDALRYTENVIPENFNRESVLRIIDANLNRCREGLRVVEDGLRFVLNDSFLYKKIRRVRHSVDKILRSSYDELIKERESFDDSGRQMPEISKKELAGIITANFKRTQESLRVLEEYSKTLFPKASTDFKKQRYAAYDAEKSVYLKYRKFLLQMDCKRADGGTMTKKFSTVNKKIKQLLSAGAKDQI

Foldseek 3Di:
DDDDDDDDDPPPPPPPDQDPVNVVVVVDPDDPPDDDPLVLLQLLLVLLVLLLVLLVLLLCCCCPPVVPPPLSVLSVVLSVLSCPLCVVVVVVSVVSDDPPPPPVPPDDDDPDDDSLRSNVVSLVSNLVSLVSNLVSCCVVPVVSNVSSVVSSVSSVVSVVVCCVVCVVVNVVVPPPDDDDDDPPVVVVVVVVVVVVVVVVVVPPPD

Radius of gyration: 23.22 Å; chains: 1; bounding box: 60×63×62 Å

InterPro domains:
  IPR041397 ThiD2 [PF17792] (42-160)